Protein AF-A0A8H3E9K3-F1 (afdb_monomer)

Solvent-accessible surface area (backbone atoms only — not comparable to full-atom values): 23156 Å² total; per-residue (Å²): 143,79,87,84,79,84,90,82,87,82,82,81,80,82,81,80,82,82,78,80,82,85,85,77,89,79,92,81,81,88,82,94,72,92,60,76,72,63,54,53,51,52,51,51,51,50,54,51,51,50,51,50,52,52,51,47,53,53,26,61,74,66,69,37,67,68,54,42,51,52,49,48,53,52,49,51,50,51,49,54,58,47,60,75,74,55,88,85,77,60,66,64,59,58,50,52,50,50,52,47,51,52,50,50,52,51,51,50,53,52,48,54,53,50,51,51,52,49,53,52,50,51,52,52,51,52,54,49,52,51,53,52,50,55,50,51,54,47,54,54,50,49,54,54,48,52,52,52,49,53,52,51,53,49,52,52,50,53,50,51,54,50,49,57,49,50,51,52,51,48,53,51,53,53,51,53,50,52,53,51,52,52,52,49,53,52,49,51,52,52,50,53,50,52,51,53,51,50,53,51,50,51,53,49,48,55,51,52,54,50,52,51,52,53,50,54,50,51,51,52,52,50,51,54,53,49,51,52,50,52,50,51,51,51,51,50,54,48,52,51,49,50,52,53,47,52,54,47,51,52,51,48,53,49,52,50,52,73,72,64,73,88,82,90,87,82,83,85,86,89,79,89,79,87,81,84,84,86,79,87,78,91,83,85,87,88,74,89,79,77,91,75,86,82,77,83,88,83,74,83,82,82,83,88,82,86,87,81,93,76,87,89,81,82,88,82,90,80,83,91,83,91,80,86,87,90,82,89,81,86,83,86,79,89,83,81,84,85,89,88,86,85,89,83,88,90,80,88,81,88,81,88,82,84,84,85,80,134

Secondary structure (DSSP, 8-state):
------------------PPP------------S-HHHHHHHHHHHHHHHHHHHHHHHHHHTT-HHHHHHHHHHHHHHHHHHHHH--SSSHHHHHHHHHHHHHHHHHHHHHHHHHHHHHHHHHHHHHHHHHHHHHHHHHHHHHHHHHHHHHHHHHHHHHHHHHHHHHHHHHHHHHHHHHHHHHHHHHHHHHHHHHHHHHHHHHHHHHHHHHHHHHHHHHHHHHHHHHHHHHHHHHHHHHHHHHHHHHHHHHHHHHHHHHS--------------------------------------------------------------------------------------------------

Radius of gyration: 83.15 Å; Cα contacts (8 Å, |Δi|>4): 11; chains: 1; bounding box: 156×66×237 Å

Organism: NCBI:txid456999

Structure (mmCIF, N/CA/C/O backbone):
data_AF-A0A8H3E9K3-F1
#
_entry.id   AF-A0A8H3E9K3-F1
#
loop_
_atom_site.group_PDB
_atom_site.id
_atom_site.type_symbol
_atom_site.label_atom_id
_atom_site.label_alt_id
_atom_site.label_comp_id
_atom_site.label_asym_id
_atom_site.label_entity_id
_atom_site.label_seq_id
_atom_site.pdbx_PDB_ins_code
_atom_site.Cartn_x
_atom_site.Cartn_y
_atom_site.Cartn_z
_atom_site.occupancy
_atom_site.B_iso_or_equiv
_atom_site.auth_seq_id
_atom_site.auth_comp_id
_atom_site.auth_asym_id
_atom_site.auth_atom_id
_atom_site.pdbx_PDB_model_num
ATOM 1 N N . MET A 1 1 ? 1.599 17.028 -36.641 1.00 41.62 1 MET A N 1
ATOM 2 C CA . MET A 1 1 ? 1.977 18.054 -37.635 1.00 41.62 1 MET A CA 1
ATOM 3 C C . MET A 1 1 ? 3.476 17.966 -37.877 1.00 41.62 1 MET A C 1
ATOM 5 O O . MET A 1 1 ? 4.238 18.626 -37.191 1.00 41.62 1 MET A O 1
ATOM 9 N N . ILE A 1 2 ? 3.900 17.103 -38.799 1.00 37.47 2 ILE A N 1
ATOM 10 C CA . ILE A 1 2 ? 5.244 17.135 -39.385 1.00 37.47 2 ILE A CA 1
ATOM 11 C C . ILE A 1 2 ? 4.997 17.013 -40.883 1.00 37.47 2 ILE A C 1
ATOM 13 O O . ILE A 1 2 ? 4.408 16.033 -41.334 1.00 37.47 2 ILE A O 1
ATOM 17 N N . ALA A 1 3 ? 5.327 18.074 -41.612 1.00 44.84 3 ALA A N 1
ATOM 18 C CA . ALA A 1 3 ? 5.180 18.141 -43.052 1.00 44.84 3 ALA A CA 1
ATOM 19 C C . ALA A 1 3 ? 6.342 17.385 -43.702 1.00 44.84 3 ALA A C 1
ATOM 21 O O . ALA A 1 3 ? 7.506 17.732 -43.514 1.00 44.84 3 ALA A O 1
ATOM 22 N N . SER A 1 4 ? 6.004 16.342 -44.451 1.00 46.22 4 SER A N 1
ATOM 23 C CA . SER A 1 4 ? 6.852 15.778 -45.492 1.00 46.22 4 SER A CA 1
ATOM 24 C C . SER A 1 4 ? 6.685 16.631 -46.743 1.00 46.22 4 SER A C 1
ATOM 26 O O . SER A 1 4 ? 5.547 16.846 -47.157 1.00 46.22 4 SER A O 1
ATOM 28 N N . ASP A 1 5 ? 7.775 17.059 -47.382 1.00 43.53 5 ASP A N 1
ATOM 29 C CA . ASP A 1 5 ? 7.693 17.375 -48.805 1.00 43.53 5 ASP A CA 1
ATOM 30 C C . ASP A 1 5 ? 9.001 17.109 -49.567 1.00 43.53 5 ASP A C 1
ATOM 32 O O . ASP A 1 5 ? 10.084 17.519 -49.158 1.00 43.53 5 ASP A O 1
ATOM 36 N N . ARG A 1 6 ? 8.802 16.338 -50.645 1.00 41.56 6 ARG A N 1
ATOM 37 C CA . ARG A 1 6 ? 9.479 16.192 -51.952 1.00 41.56 6 ARG A CA 1
ATOM 38 C C . ARG A 1 6 ? 10.958 16.600 -52.060 1.00 41.56 6 ARG A C 1
ATOM 40 O O . ARG A 1 6 ? 11.347 17.715 -51.766 1.00 41.56 6 ARG A O 1
ATOM 47 N N . GLY A 1 7 ? 11.852 15.763 -52.589 1.00 43.06 7 GLY A N 1
ATOM 48 C CA . GLY A 1 7 ? 11.684 14.953 -53.800 1.00 43.06 7 GLY A CA 1
ATOM 49 C C . GLY A 1 7 ? 12.174 15.744 -55.018 1.00 43.06 7 GLY A C 1
ATOM 50 O O . GLY A 1 7 ? 11.381 16.404 -55.679 1.00 43.06 7 GLY A O 1
ATOM 51 N N . GLY A 1 8 ? 13.479 15.684 -55.303 1.00 39.03 8 GLY A N 1
ATOM 52 C CA . GLY A 1 8 ? 14.111 16.375 -56.431 1.00 39.03 8 GLY A CA 1
ATOM 53 C C . GLY A 1 8 ? 15.305 15.590 -56.971 1.00 39.03 8 GLY A C 1
ATOM 54 O O . GLY A 1 8 ? 16.448 15.874 -56.631 1.00 39.03 8 GLY A O 1
ATOM 55 N N . SER A 1 9 ? 15.030 14.573 -57.791 1.00 43.41 9 SER A N 1
ATOM 56 C CA . SER A 1 9 ? 16.030 13.833 -58.567 1.00 43.41 9 SER A CA 1
ATOM 57 C C . SER A 1 9 ? 16.252 14.555 -59.900 1.00 43.41 9 SER A C 1
ATOM 59 O O . SER A 1 9 ? 15.445 14.445 -60.821 1.00 43.41 9 SER A O 1
ATOM 61 N N . GLY A 1 10 ? 17.322 15.345 -59.985 1.00 42.25 10 GLY A N 1
ATOM 62 C CA . GLY A 1 10 ? 17.787 15.957 -61.228 1.00 42.25 10 GLY A CA 1
ATOM 63 C C . GLY A 1 10 ? 18.757 15.024 -61.945 1.00 42.25 10 GLY A C 1
ATOM 64 O O . GLY A 1 10 ? 19.957 15.062 -61.691 1.00 42.25 10 GLY A O 1
ATOM 65 N N . SER A 1 11 ? 18.244 14.170 -62.830 1.00 42.94 11 SER A N 1
ATOM 66 C CA . SER A 1 11 ? 19.063 13.346 -63.724 1.00 42.94 11 SER A CA 1
ATOM 67 C C . SER A 1 11 ? 19.523 14.196 -64.915 1.00 42.94 11 SER A C 1
ATOM 69 O O . SER A 1 11 ? 18.794 14.376 -65.890 1.00 42.94 11 SER A O 1
ATOM 71 N N . ALA A 1 12 ? 20.723 14.770 -64.823 1.00 45.97 12 ALA A N 1
ATOM 72 C CA . ALA A 1 12 ? 21.370 15.451 -65.939 1.00 45.97 12 ALA A CA 1
ATOM 73 C C . ALA A 1 12 ? 21.986 14.407 -66.888 1.00 45.97 12 ALA A C 1
ATOM 75 O O . ALA A 1 12 ? 23.087 13.907 -66.666 1.00 45.97 12 ALA A O 1
ATOM 76 N N . ARG A 1 13 ? 21.252 14.059 -67.951 1.00 42.62 13 ARG A N 1
ATOM 77 C CA . ARG A 1 13 ? 21.779 13.331 -69.114 1.00 42.62 13 ARG A CA 1
ATOM 78 C C . ARG A 1 13 ? 22.718 14.258 -69.892 1.00 42.62 13 ARG A C 1
ATOM 80 O O . ARG A 1 13 ? 22.255 15.139 -70.609 1.00 42.62 13 ARG A O 1
ATOM 87 N N . LEU A 1 14 ? 24.026 14.046 -69.765 1.00 43.66 14 LEU A N 1
ATOM 88 C CA . LEU A 1 14 ? 25.019 14.622 -70.671 1.00 43.66 14 LEU A CA 1
ATOM 89 C C . LEU A 1 14 ? 24.959 13.867 -72.004 1.00 43.66 14 LEU A C 1
ATOM 91 O O . LEU A 1 14 ? 25.312 12.693 -72.095 1.00 43.66 14 LEU A O 1
ATOM 95 N N . HIS A 1 15 ? 24.442 14.550 -73.020 1.00 40.56 15 HIS A N 1
ATOM 96 C CA . HIS A 1 15 ? 24.449 14.129 -74.414 1.00 40.56 15 HIS A CA 1
ATOM 97 C C . HIS A 1 15 ? 25.865 14.374 -74.959 1.00 40.56 15 HIS A C 1
ATOM 99 O O . HIS A 1 15 ? 26.294 15.521 -75.065 1.00 40.56 15 HIS A O 1
ATOM 105 N N . VAL A 1 16 ? 26.622 13.303 -75.207 1.00 47.25 16 VAL A N 1
ATOM 106 C CA . VAL A 1 16 ? 27.940 13.371 -75.851 1.00 47.25 16 VAL A CA 1
ATOM 107 C C . VAL A 1 16 ? 27.709 13.352 -77.356 1.00 47.25 16 VAL A C 1
ATOM 109 O O . VAL A 1 16 ? 27.304 12.334 -77.914 1.00 47.25 16 VAL A O 1
ATOM 112 N N . ASP A 1 17 ? 27.928 14.504 -77.977 1.00 42.59 17 ASP A N 1
ATOM 113 C CA . ASP A 1 17 ? 27.862 14.715 -79.418 1.00 42.59 17 ASP A CA 1
ATOM 114 C C . ASP A 1 17 ? 29.122 14.100 -80.059 1.00 42.59 17 ASP A C 1
ATOM 116 O O . ASP A 1 17 ? 30.239 14.598 -79.891 1.00 42.59 17 ASP A O 1
ATOM 120 N N . LEU A 1 18 ? 28.966 12.950 -80.721 1.00 41.94 18 LEU A N 1
ATOM 121 C CA . LEU A 1 18 ? 30.029 12.286 -81.480 1.00 41.94 18 LEU A CA 1
ATOM 122 C C . LEU A 1 18 ? 30.156 12.980 -82.839 1.00 41.94 18 LEU A C 1
ATOM 124 O O . LEU A 1 18 ? 29.518 12.598 -83.820 1.00 41.94 18 LEU A O 1
ATOM 128 N N . GLY A 1 19 ? 30.982 14.025 -82.859 1.00 39.47 19 GLY A N 1
ATOM 129 C CA . GLY A 1 19 ? 31.359 14.764 -84.057 1.00 39.47 19 GLY A CA 1
ATOM 130 C C . GLY A 1 19 ? 31.933 13.855 -85.145 1.00 39.47 19 GLY A C 1
ATOM 131 O O . GLY A 1 19 ? 32.827 13.043 -84.910 1.00 39.47 19 GLY A O 1
ATOM 132 N N . ALA A 1 20 ? 31.367 14.025 -86.334 1.00 42.12 20 ALA A N 1
ATOM 133 C CA . ALA A 1 20 ? 31.583 13.264 -87.547 1.00 42.12 20 ALA A CA 1
ATOM 134 C C . ALA A 1 20 ? 33.044 13.223 -88.027 1.00 42.12 20 ALA A C 1
ATOM 136 O O . ALA A 1 20 ? 33.757 14.225 -88.057 1.00 42.12 20 ALA A O 1
ATOM 137 N N . VAL A 1 21 ? 33.432 12.036 -88.490 1.00 50.31 21 VAL A N 1
ATOM 138 C CA . VAL A 1 21 ? 34.611 11.765 -89.315 1.00 50.31 21 VAL A CA 1
ATOM 139 C C . VAL A 1 21 ? 34.326 12.251 -90.742 1.00 50.31 21 VAL A C 1
ATOM 141 O O . VAL A 1 21 ? 33.335 11.804 -91.321 1.00 50.31 21 VAL A O 1
ATOM 144 N N . PRO A 1 22 ? 35.172 13.089 -91.364 1.00 48.12 22 PRO A N 1
ATOM 145 C CA . PRO A 1 22 ? 35.153 13.251 -92.806 1.00 48.12 22 PRO A CA 1
ATOM 146 C C . PRO A 1 22 ? 36.012 12.153 -93.440 1.00 48.12 22 PRO A C 1
ATOM 148 O O . PRO A 1 22 ? 37.241 12.206 -93.432 1.00 48.12 22 PRO A O 1
ATOM 151 N N . SER A 1 23 ? 35.343 11.138 -93.985 1.00 45.22 23 SER A N 1
ATOM 152 C CA . SER A 1 23 ? 35.867 10.386 -95.120 1.00 45.22 23 SER A CA 1
ATOM 153 C C . SER A 1 23 ? 35.746 11.273 -96.349 1.00 45.22 23 SER A C 1
ATOM 155 O O . SER A 1 23 ? 34.639 11.729 -96.606 1.00 45.22 23 SER A O 1
ATOM 157 N N . GLU A 1 24 ? 36.827 11.489 -97.093 1.00 39.47 24 GLU A N 1
ATOM 158 C CA . GLU A 1 24 ? 36.812 11.585 -98.557 1.00 39.47 24 GLU A CA 1
ATOM 159 C C . GLU A 1 24 ? 38.236 11.801 -99.105 1.00 39.47 24 GLU A C 1
ATOM 161 O O . GLU A 1 24 ? 38.930 12.716 -98.678 1.00 39.47 24 GLU A O 1
ATOM 166 N N . VAL A 1 25 ? 38.588 10.957 -100.093 1.00 39.78 25 VAL A N 1
ATOM 167 C CA . VAL A 1 25 ? 39.305 11.306 -101.343 1.00 39.78 25 VAL A CA 1
ATOM 168 C C . VAL A 1 25 ? 40.805 11.659 -101.167 1.00 39.78 25 VAL A C 1
ATOM 170 O O . VAL A 1 25 ? 41.185 12.482 -100.357 1.00 39.78 25 VAL A O 1
ATOM 173 N N . ALA A 1 26 ? 41.777 11.076 -101.869 1.00 40.44 26 ALA A N 1
ATOM 174 C CA . ALA A 1 26 ? 41.799 10.628 -103.249 1.00 40.44 26 ALA A CA 1
ATOM 175 C C . ALA A 1 26 ? 42.858 9.538 -103.460 1.00 40.44 26 ALA A C 1
ATOM 177 O O . ALA A 1 26 ? 43.950 9.572 -102.895 1.00 40.44 26 ALA A O 1
ATOM 178 N N . SER A 1 27 ? 42.530 8.630 -104.370 1.00 44.44 27 SER A N 1
ATOM 179 C CA . SER A 1 27 ? 43.483 7.849 -105.144 1.00 44.44 27 SER A CA 1
ATOM 180 C C . SER A 1 27 ? 44.314 8.804 -106.016 1.00 44.44 27 SER A C 1
ATOM 182 O O . SER A 1 27 ? 43.739 9.599 -106.758 1.00 44.44 27 SER A O 1
ATOM 184 N N . SER A 1 28 ? 45.643 8.744 -105.917 1.00 40.91 28 SER A N 1
ATOM 185 C CA . SER A 1 28 ? 46.549 9.291 -106.931 1.00 40.91 28 SER A CA 1
ATOM 186 C C . SER A 1 28 ? 47.605 8.247 -107.245 1.00 40.91 28 SER A C 1
ATOM 188 O O . SER A 1 28 ? 48.484 7.942 -106.442 1.00 40.91 28 SER A O 1
ATOM 190 N N . ASP A 1 29 ? 47.422 7.702 -108.432 1.00 38.91 29 ASP A N 1
ATOM 191 C CA . ASP A 1 29 ? 48.299 6.844 -109.200 1.00 38.91 29 ASP A CA 1
ATOM 192 C C . ASP A 1 29 ? 49.590 7.581 -109.617 1.00 38.91 29 ASP A C 1
ATOM 194 O O . ASP A 1 29 ? 49.601 8.808 -109.744 1.00 38.91 29 ASP A O 1
ATOM 198 N N . GLY A 1 30 ? 50.647 6.806 -109.870 1.00 44.28 30 GLY A N 1
ATOM 199 C CA . GLY A 1 30 ? 51.781 7.190 -110.713 1.00 44.28 30 GLY A CA 1
ATOM 200 C C . GLY A 1 30 ? 52.910 8.020 -110.089 1.00 44.28 30 GLY A C 1
ATOM 201 O O . GLY A 1 30 ? 52.896 9.246 -110.124 1.00 44.28 30 GLY A O 1
ATOM 202 N N . SER A 1 31 ? 53.989 7.359 -109.662 1.00 48.19 31 SER A N 1
ATOM 203 C CA . SER A 1 31 ? 55.359 7.782 -110.021 1.00 48.19 31 SER A CA 1
ATOM 204 C C . SER A 1 31 ? 56.372 6.697 -109.662 1.00 48.19 31 SER A C 1
ATOM 206 O O . SER A 1 31 ? 56.932 6.624 -108.574 1.00 48.19 31 SER A O 1
ATOM 208 N N . GLU A 1 32 ? 56.594 5.826 -110.636 1.00 48.78 32 GLU A N 1
ATOM 209 C CA . GLU A 1 32 ? 57.689 4.874 -110.678 1.00 48.78 32 GLU A CA 1
ATOM 210 C C . GLU A 1 32 ? 58.948 5.624 -111.144 1.00 48.78 32 GLU A C 1
ATOM 212 O O . GLU A 1 32 ? 59.132 5.850 -112.336 1.00 48.78 32 GLU A O 1
ATOM 217 N N . THR A 1 33 ? 59.808 6.054 -110.215 1.00 48.16 33 THR A N 1
ATOM 218 C CA . THR A 1 33 ? 61.182 6.469 -110.543 1.00 48.16 33 THR A CA 1
ATOM 219 C C . THR A 1 33 ? 62.153 6.144 -109.403 1.00 48.16 33 THR A C 1
ATOM 221 O O . THR A 1 33 ? 62.177 6.827 -108.385 1.00 48.16 33 THR A O 1
ATOM 224 N N . VAL A 1 34 ? 62.981 5.116 -109.627 1.00 52.81 34 VAL A N 1
ATOM 225 C CA . VAL A 1 34 ? 64.412 5.045 -109.263 1.00 52.81 34 VAL A CA 1
ATOM 226 C C . VAL A 1 34 ? 64.766 5.462 -107.822 1.00 52.81 34 VAL A C 1
ATOM 228 O O . VAL A 1 34 ? 65.238 6.572 -107.633 1.00 52.81 34 VAL A O 1
ATOM 231 N N . ASN A 1 35 ? 64.590 4.575 -106.826 1.00 48.97 35 ASN A N 1
ATOM 232 C CA . ASN A 1 35 ? 65.259 4.626 -105.499 1.00 48.97 35 ASN A CA 1
ATOM 233 C C . ASN A 1 35 ? 65.149 3.281 -104.725 1.00 48.97 35 ASN A C 1
ATOM 235 O O . ASN A 1 35 ? 64.821 3.255 -103.540 1.00 48.97 35 ASN A O 1
ATOM 239 N N . GLY A 1 36 ? 65.399 2.142 -105.384 1.00 51.16 36 GLY A N 1
ATOM 240 C CA . GLY A 1 36 ? 65.229 0.804 -104.783 1.00 51.16 36 GLY A CA 1
ATOM 241 C C . GLY A 1 36 ? 66.067 0.538 -103.522 1.00 51.16 36 GLY A C 1
ATOM 242 O O . GLY A 1 36 ? 65.597 -0.143 -102.618 1.00 51.16 36 GLY A O 1
ATOM 243 N N . ASP A 1 37 ? 67.251 1.140 -103.398 1.00 53.81 37 ASP A N 1
ATOM 244 C CA . ASP A 1 37 ? 68.157 0.835 -102.280 1.00 53.81 37 ASP A CA 1
ATOM 245 C C . ASP A 1 37 ? 67.857 1.638 -100.995 1.00 53.81 37 ASP A C 1
ATOM 247 O O . ASP A 1 37 ? 68.092 1.155 -99.890 1.00 53.81 37 ASP A O 1
ATOM 251 N N . ALA A 1 38 ? 67.280 2.842 -101.097 1.00 55.16 38 ALA A N 1
ATOM 252 C CA . ALA A 1 38 ? 67.013 3.692 -99.926 1.00 55.16 38 ALA A CA 1
ATOM 253 C C . ALA A 1 38 ? 65.719 3.309 -99.181 1.00 55.16 38 ALA A C 1
ATOM 255 O O . ALA A 1 38 ? 65.619 3.463 -97.960 1.00 55.16 38 ALA A O 1
ATOM 256 N N . GLU A 1 39 ? 64.716 2.797 -99.899 1.00 56.22 39 GLU A N 1
ATOM 257 C CA . GLU A 1 39 ? 63.463 2.349 -99.286 1.00 56.22 39 GLU A CA 1
ATOM 258 C C . GLU A 1 39 ? 63.614 1.018 -98.547 1.00 56.22 39 GLU A C 1
ATOM 260 O O . GLU A 1 39 ? 62.992 0.824 -97.498 1.00 56.22 39 GLU A O 1
ATOM 265 N N . ASP A 1 40 ? 64.460 0.117 -99.043 1.00 61.06 40 ASP A N 1
ATOM 266 C CA . ASP A 1 40 ? 64.699 -1.166 -98.386 1.00 61.06 40 ASP A CA 1
ATOM 267 C C . ASP A 1 40 ? 65.510 -1.008 -97.090 1.00 61.06 40 ASP A C 1
ATOM 269 O O . ASP A 1 40 ? 65.202 -1.676 -96.094 1.00 61.06 40 ASP A O 1
ATOM 273 N N . GLU A 1 41 ? 66.432 -0.040 -97.018 1.00 61.75 41 GLU A N 1
ATOM 274 C CA . GLU A 1 41 ? 67.065 0.358 -95.752 1.00 61.75 41 GLU A CA 1
ATOM 275 C C . GLU A 1 41 ? 66.055 0.962 -94.763 1.00 61.75 41 GLU A C 1
ATOM 277 O O . GLU A 1 41 ? 66.043 0.599 -93.582 1.00 61.75 41 GLU A O 1
ATOM 282 N N . ALA A 1 42 ? 65.154 1.836 -95.225 1.00 62.00 42 ALA A N 1
ATOM 283 C CA . ALA A 1 42 ? 64.129 2.438 -94.370 1.00 62.00 42 ALA A CA 1
ATOM 284 C C . ALA A 1 42 ? 63.155 1.388 -93.805 1.00 62.00 42 ALA A C 1
ATOM 286 O O . ALA A 1 42 ? 62.824 1.423 -92.614 1.00 62.00 42 ALA A O 1
ATOM 287 N N . ARG A 1 43 ? 62.743 0.412 -94.624 1.00 71.31 43 ARG A N 1
ATOM 288 C CA . ARG A 1 43 ? 61.897 -0.713 -94.193 1.00 71.31 43 ARG A CA 1
ATOM 289 C C . ARG A 1 43 ? 62.639 -1.655 -93.245 1.00 71.31 43 ARG A C 1
ATOM 291 O O . ARG A 1 43 ? 62.033 -2.155 -92.299 1.00 71.31 43 ARG A O 1
ATOM 298 N N . SER A 1 44 ? 63.933 -1.892 -93.460 1.00 72.44 44 SER A N 1
ATOM 299 C CA . SER A 1 44 ? 64.756 -2.710 -92.558 1.00 72.44 44 SER A CA 1
ATOM 300 C C . SER A 1 44 ? 64.873 -2.070 -91.169 1.00 72.44 44 SER A C 1
ATOM 302 O O . SER A 1 44 ? 64.616 -2.724 -90.156 1.00 72.44 44 SER A O 1
ATOM 304 N N . LEU A 1 45 ? 65.124 -0.759 -91.119 1.00 70.00 45 LEU A N 1
ATOM 305 C CA . LEU A 1 45 ? 65.204 0.002 -89.869 1.00 70.00 45 LEU A CA 1
ATOM 306 C C . LEU A 1 45 ? 63.859 0.096 -89.142 1.00 70.00 45 LEU A C 1
ATOM 308 O O . LEU A 1 45 ? 63.830 0.045 -87.914 1.00 70.00 45 LEU A O 1
ATOM 312 N N . ALA A 1 46 ? 62.745 0.189 -89.874 1.00 71.94 46 ALA A N 1
ATOM 313 C CA . ALA A 1 46 ? 61.410 0.151 -89.281 1.00 71.94 46 ALA A CA 1
ATOM 314 C C . ALA A 1 46 ? 61.129 -1.197 -88.596 1.00 71.94 46 ALA A C 1
ATOM 316 O O . ALA A 1 46 ? 60.666 -1.216 -87.457 1.00 71.94 46 ALA A O 1
ATOM 317 N N . ARG A 1 47 ? 61.488 -2.321 -89.233 1.00 77.94 47 ARG A N 1
ATOM 318 C CA . ARG A 1 47 ? 61.334 -3.661 -88.636 1.00 77.94 47 ARG A CA 1
ATOM 319 C C . ARG A 1 47 ? 62.228 -3.861 -87.414 1.00 77.94 47 ARG A C 1
ATOM 321 O O . ARG A 1 47 ? 61.836 -4.544 -86.471 1.00 77.94 47 ARG A O 1
ATOM 328 N N . GLU A 1 48 ? 63.429 -3.290 -87.414 1.00 74.06 48 GLU A N 1
ATOM 329 C CA . GLU A 1 48 ? 64.339 -3.376 -86.269 1.00 74.06 48 GLU A CA 1
ATOM 330 C C . GLU A 1 48 ? 63.853 -2.521 -85.087 1.00 74.06 48 GLU A C 1
ATOM 332 O O . GLU A 1 48 ? 63.855 -2.988 -83.947 1.00 74.06 48 GLU A O 1
ATOM 337 N N . ALA A 1 49 ? 63.333 -1.320 -85.361 1.00 71.88 49 ALA A N 1
ATOM 338 C CA . ALA A 1 49 ? 62.679 -0.480 -84.360 1.00 71.88 49 ALA A CA 1
ATOM 339 C C . ALA A 1 49 ? 61.433 -1.160 -83.766 1.00 71.88 49 ALA A C 1
ATOM 341 O O . ALA A 1 49 ? 61.234 -1.129 -82.553 1.00 71.88 49 ALA A O 1
ATOM 342 N N . GLU A 1 50 ? 60.624 -1.819 -84.597 1.00 75.75 50 GLU A N 1
ATOM 343 C CA . GLU A 1 50 ? 59.440 -2.563 -84.162 1.00 75.75 50 GLU A CA 1
ATOM 344 C C . GLU A 1 50 ? 59.811 -3.785 -83.306 1.00 75.75 50 GLU A C 1
ATOM 346 O O . GLU A 1 50 ? 59.199 -4.025 -82.261 1.00 75.75 50 GLU A O 1
ATOM 351 N N . ARG A 1 51 ? 60.878 -4.513 -83.663 1.00 78.75 51 ARG A N 1
ATOM 352 C CA . ARG A 1 51 ? 61.416 -5.603 -82.829 1.00 78.75 51 ARG A CA 1
ATOM 353 C C . ARG A 1 51 ? 61.917 -5.105 -81.478 1.00 78.75 51 ARG A C 1
ATOM 355 O O . ARG A 1 51 ? 61.613 -5.733 -80.466 1.00 78.75 51 ARG A O 1
ATOM 362 N N . LEU A 1 52 ? 62.646 -3.988 -81.442 1.00 75.62 52 LEU A N 1
ATOM 363 C CA . LEU A 1 52 ? 63.119 -3.392 -80.189 1.00 75.62 52 LEU A CA 1
ATOM 364 C C . LEU A 1 52 ? 61.953 -2.895 -79.327 1.00 75.62 52 LEU A C 1
ATOM 366 O O . LEU A 1 52 ? 61.929 -3.167 -78.130 1.00 75.62 52 LEU A O 1
ATOM 370 N N . ALA A 1 53 ? 60.954 -2.242 -79.925 1.00 71.88 53 ALA A N 1
ATOM 371 C CA . ALA A 1 53 ? 59.753 -1.801 -79.216 1.00 71.88 53 ALA A CA 1
ATOM 372 C C . ALA A 1 53 ? 58.978 -2.985 -78.614 1.00 71.88 53 ALA A C 1
ATOM 374 O O . ALA A 1 53 ? 58.574 -2.934 -77.453 1.00 71.88 53 ALA A O 1
ATOM 375 N N . THR A 1 54 ? 58.846 -4.081 -79.366 1.00 76.00 54 THR A N 1
ATOM 376 C CA . THR A 1 54 ? 58.190 -5.311 -78.897 1.00 76.00 54 THR A CA 1
ATOM 377 C C . THR A 1 54 ? 58.991 -5.984 -77.778 1.00 76.00 54 THR A C 1
ATOM 379 O O . THR A 1 54 ? 58.420 -6.431 -76.785 1.00 76.00 54 THR A O 1
ATOM 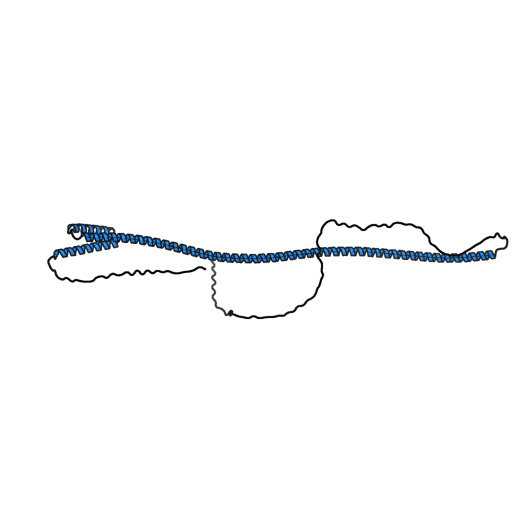382 N N . ALA A 1 55 ? 60.323 -6.015 -77.884 1.00 70.69 55 ALA A N 1
ATOM 383 C CA . ALA A 1 55 ? 61.194 -6.569 -76.850 1.00 70.69 55 ALA A CA 1
ATOM 384 C C . ALA A 1 55 ? 61.131 -5.765 -75.540 1.00 70.69 55 ALA A C 1
ATOM 386 O O . ALA A 1 55 ? 61.073 -6.357 -74.463 1.00 70.69 55 ALA A O 1
ATOM 387 N N . VAL A 1 56 ? 61.082 -4.431 -75.625 1.00 68.25 56 VAL A N 1
ATOM 388 C CA . VAL A 1 56 ? 60.910 -3.554 -74.457 1.00 68.25 56 VAL A CA 1
ATOM 389 C C . VAL A 1 56 ? 59.521 -3.729 -73.842 1.00 68.25 56 VAL A C 1
ATOM 391 O O . VAL A 1 56 ? 59.416 -3.859 -72.625 1.00 68.25 56 VAL A O 1
ATOM 394 N N . ALA A 1 57 ? 58.461 -3.805 -74.654 1.00 66.75 57 ALA A N 1
ATOM 395 C CA . ALA A 1 57 ? 57.103 -4.044 -74.163 1.00 66.75 57 ALA A CA 1
ATOM 396 C C . ALA A 1 57 ? 56.991 -5.381 -73.410 1.00 66.75 57 ALA A C 1
ATOM 398 O O . ALA A 1 57 ? 56.445 -5.422 -72.307 1.00 66.75 57 ALA A O 1
ATOM 399 N N . ASN A 1 58 ? 57.585 -6.449 -73.951 1.00 68.50 58 ASN A N 1
ATOM 400 C CA . ASN A 1 58 ? 57.617 -7.757 -73.296 1.00 68.50 58 ASN A CA 1
ATOM 401 C C . ASN A 1 58 ? 58.445 -7.735 -71.999 1.00 68.50 58 ASN A C 1
ATOM 403 O O . ASN A 1 58 ? 58.011 -8.282 -70.989 1.00 68.50 58 ASN A O 1
ATOM 407 N N . ALA A 1 59 ? 59.601 -7.062 -71.982 1.00 63.03 59 ALA A N 1
ATOM 408 C CA . ALA A 1 59 ? 60.437 -6.957 -70.782 1.00 63.03 59 ALA A CA 1
ATOM 409 C C . ALA A 1 59 ? 59.764 -6.156 -69.650 1.00 63.03 59 ALA A C 1
ATOM 411 O O . ALA A 1 59 ? 59.900 -6.514 -68.480 1.00 63.03 59 ALA A O 1
ATOM 412 N N . VAL A 1 60 ? 59.013 -5.102 -69.992 1.00 62.34 60 VAL A N 1
ATOM 413 C CA . VAL A 1 60 ? 58.222 -4.307 -69.036 1.00 62.34 60 VAL A CA 1
ATOM 414 C C . VAL A 1 60 ? 57.054 -5.119 -68.477 1.00 62.34 60 VAL A C 1
ATOM 416 O O . VAL A 1 60 ? 56.784 -5.050 -67.279 1.00 62.34 60 VAL A O 1
ATOM 419 N N . PHE A 1 61 ? 56.397 -5.929 -69.311 1.00 63.41 61 PHE A N 1
ATOM 420 C CA . PHE A 1 61 ? 55.307 -6.801 -68.870 1.00 63.41 61 PHE A CA 1
ATOM 421 C C . PHE A 1 61 ? 55.794 -7.915 -67.925 1.00 63.41 61 PHE A C 1
ATOM 423 O O . PHE A 1 61 ? 55.101 -8.265 -66.974 1.00 63.41 61 PHE A O 1
ATOM 430 N N . GLU A 1 62 ? 57.009 -8.431 -68.137 1.00 71.38 62 GLU A N 1
ATOM 431 C CA . GLU A 1 62 ? 57.639 -9.453 -67.285 1.00 71.38 62 GLU A CA 1
ATOM 432 C C . GLU A 1 62 ? 58.250 -8.905 -65.974 1.00 71.38 62 GLU A C 1
ATOM 434 O O . GLU A 1 62 ? 58.742 -9.696 -65.172 1.00 71.38 62 GLU A O 1
ATOM 439 N N . GLN A 1 63 ? 58.261 -7.580 -65.747 1.00 64.75 63 GLN A N 1
ATOM 440 C CA . GLN A 1 63 ? 58.913 -6.915 -64.597 1.00 64.75 63 GLN A CA 1
ATOM 441 C C . GLN A 1 63 ? 60.374 -7.356 -64.341 1.00 64.75 63 GLN A C 1
ATOM 443 O O . GLN A 1 63 ? 60.867 -7.316 -63.214 1.00 64.75 63 GLN A O 1
ATOM 448 N N . ASN A 1 64 ? 61.101 -7.776 -65.380 1.00 69.44 64 ASN A N 1
ATOM 449 C CA . ASN A 1 64 ? 62.471 -8.265 -65.236 1.00 69.44 64 ASN A CA 1
ATOM 450 C C . ASN A 1 64 ? 63.477 -7.113 -65.400 1.00 69.44 64 ASN A C 1
ATOM 452 O O . ASN A 1 64 ? 63.813 -6.722 -66.521 1.00 69.44 64 ASN A O 1
ATOM 456 N N . GLU A 1 65 ? 63.967 -6.573 -64.280 1.00 66.81 65 GLU A N 1
ATOM 457 C CA . GLU A 1 65 ? 64.856 -5.401 -64.262 1.00 66.81 65 GLU A CA 1
ATOM 458 C C . GLU A 1 65 ? 66.137 -5.571 -65.092 1.00 66.81 65 GLU A C 1
ATOM 460 O O . GLU A 1 65 ? 66.591 -4.612 -65.720 1.00 66.81 65 GLU A O 1
ATOM 465 N N . GLU A 1 66 ? 66.726 -6.768 -65.130 1.00 71.06 66 GLU A N 1
ATOM 466 C CA . GLU A 1 66 ? 67.961 -7.020 -65.884 1.00 71.06 66 GLU A CA 1
ATOM 467 C C . GLU A 1 66 ? 67.705 -7.022 -67.395 1.00 71.06 66 GLU A C 1
ATOM 469 O O . GLU A 1 66 ? 68.465 -6.418 -68.159 1.00 71.06 66 GLU A O 1
ATOM 474 N N . LYS A 1 67 ? 66.583 -7.610 -67.836 1.00 68.69 67 LYS A N 1
ATOM 475 C CA . LYS A 1 67 ? 66.162 -7.560 -69.246 1.00 68.69 67 LYS A CA 1
ATOM 476 C C . LYS A 1 67 ? 65.797 -6.142 -69.679 1.00 68.69 67 LYS A C 1
ATOM 478 O O . LYS A 1 67 ? 66.123 -5.752 -70.799 1.00 68.69 67 LYS A O 1
ATOM 483 N N . ILE A 1 68 ? 65.163 -5.359 -68.805 1.00 65.94 68 ILE A N 1
ATOM 484 C CA . ILE A 1 68 ? 64.837 -3.951 -69.074 1.00 65.94 68 ILE A CA 1
ATOM 485 C C . ILE A 1 68 ? 66.123 -3.125 -69.228 1.00 65.94 68 ILE A C 1
ATOM 487 O O . ILE A 1 68 ? 66.240 -2.350 -70.176 1.00 65.94 68 ILE A O 1
ATOM 491 N N . LYS A 1 69 ? 67.127 -3.325 -68.360 1.00 72.50 69 LYS A N 1
ATOM 492 C CA . LYS A 1 69 ? 68.430 -2.643 -68.472 1.00 72.50 69 LYS A CA 1
ATOM 493 C C . LYS A 1 69 ? 69.165 -3.026 -69.759 1.00 72.50 69 LYS A C 1
ATOM 495 O O . LYS A 1 69 ? 69.571 -2.139 -70.503 1.00 72.50 69 LYS A O 1
ATOM 500 N N . SER A 1 70 ? 69.247 -4.318 -70.078 1.00 76.00 70 SER A N 1
ATOM 501 C CA . SER A 1 70 ? 69.926 -4.812 -71.286 1.00 76.00 70 SER A CA 1
ATOM 502 C C . SER A 1 70 ? 69.259 -4.342 -72.591 1.00 76.00 70 SER A C 1
ATOM 504 O O . SER A 1 70 ? 69.936 -3.888 -73.519 1.00 76.00 70 SER A O 1
ATOM 506 N N . THR A 1 71 ? 67.925 -4.375 -72.667 1.00 71.75 71 THR A N 1
ATOM 507 C CA . THR A 1 71 ? 67.183 -3.868 -73.838 1.00 71.75 71 THR A CA 1
ATOM 508 C C . THR A 1 71 ? 67.248 -2.344 -73.946 1.00 71.75 71 THR A C 1
ATOM 510 O O . THR A 1 71 ? 67.367 -1.823 -75.054 1.00 71.75 71 THR A O 1
ATOM 513 N N . SER A 1 72 ? 67.273 -1.625 -72.820 1.00 73.31 72 SER A N 1
ATOM 514 C CA . SER A 1 72 ? 67.523 -0.179 -72.780 1.00 73.31 72 SER A CA 1
ATOM 515 C C . SER A 1 72 ? 68.926 0.177 -73.280 1.00 73.31 72 SER A C 1
ATOM 517 O O . SER A 1 72 ? 69.067 1.086 -74.092 1.00 73.31 72 SER A O 1
ATOM 519 N N . GLU A 1 73 ? 69.969 -0.536 -72.851 1.00 75.50 73 GLU A N 1
ATOM 520 C CA . GLU A 1 73 ? 71.346 -0.314 -73.319 1.00 75.50 73 GLU A CA 1
ATOM 521 C C . GLU A 1 73 ? 71.484 -0.580 -74.821 1.00 75.50 73 GLU A C 1
ATOM 523 O O . GLU A 1 73 ? 72.067 0.230 -75.545 1.00 75.50 73 GLU A O 1
ATOM 528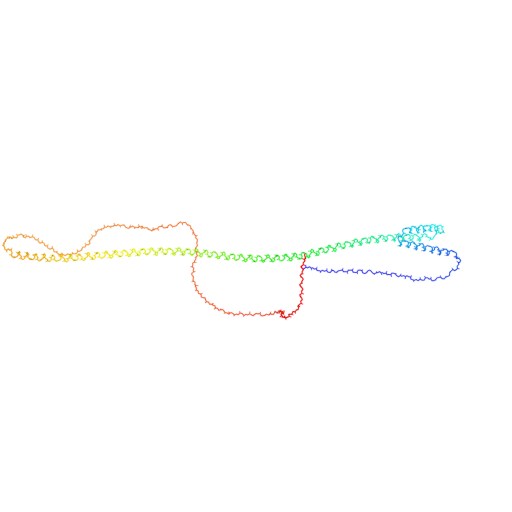 N N . THR A 1 74 ? 70.868 -1.659 -75.307 1.00 76.00 74 THR A N 1
ATOM 529 C CA . THR A 1 74 ? 70.835 -2.005 -76.736 1.00 76.00 74 THR A CA 1
ATOM 530 C C . THR A 1 74 ? 70.061 -0.956 -77.543 1.00 76.00 74 THR A C 1
ATOM 532 O O . THR A 1 74 ? 70.524 -0.503 -78.590 1.00 76.00 74 THR A O 1
ATOM 535 N N . GLY A 1 75 ? 68.923 -0.481 -77.025 1.00 72.81 75 GLY A N 1
ATOM 536 C CA . GLY A 1 75 ? 68.157 0.618 -77.611 1.00 72.81 75 GLY A CA 1
ATOM 537 C C . GLY A 1 75 ? 68.934 1.938 -77.628 1.00 72.81 75 GLY A C 1
ATOM 538 O O . GLY A 1 75 ? 68.919 2.647 -78.631 1.00 72.81 75 GLY A O 1
ATOM 539 N N . GLN A 1 76 ? 69.684 2.256 -76.568 1.00 72.94 76 GLN A N 1
ATOM 540 C CA . GLN A 1 76 ? 70.541 3.444 -76.522 1.00 72.94 76 GLN A CA 1
ATOM 541 C C . GLN A 1 76 ? 71.708 3.361 -77.508 1.00 72.94 76 GLN A C 1
ATOM 543 O O . GLN A 1 76 ? 72.055 4.372 -78.120 1.00 72.94 76 GLN A O 1
ATOM 548 N N . GLN A 1 77 ? 72.311 2.183 -77.681 1.00 74.94 77 GLN A N 1
ATOM 549 C CA . GLN A 1 77 ? 73.341 1.965 -78.697 1.00 74.94 77 GLN A CA 1
ATOM 550 C C . GLN A 1 77 ? 72.761 2.110 -80.106 1.00 74.94 77 GLN A C 1
ATOM 552 O O . GLN A 1 77 ? 73.323 2.853 -80.904 1.00 74.94 77 GLN A O 1
ATOM 557 N N . TRP A 1 78 ? 71.597 1.519 -80.389 1.00 73.62 78 TRP A N 1
ATOM 558 C CA . TRP A 1 78 ? 70.915 1.676 -81.676 1.00 73.62 78 TRP A CA 1
ATOM 559 C C . TRP A 1 78 ? 70.547 3.141 -81.959 1.00 73.62 78 TRP A C 1
ATOM 561 O O . TRP A 1 78 ? 70.830 3.650 -83.042 1.00 73.62 78 TRP A O 1
ATOM 571 N N . ILE A 1 79 ? 70.025 3.876 -80.969 1.00 66.44 79 ILE A N 1
ATOM 572 C CA . ILE A 1 79 ? 69.748 5.318 -81.085 1.00 66.44 79 ILE A CA 1
ATOM 573 C C . ILE A 1 79 ? 71.038 6.110 -81.341 1.00 66.44 79 ILE A C 1
ATOM 575 O O . ILE A 1 79 ? 71.034 7.002 -82.190 1.00 66.44 79 ILE A O 1
ATOM 579 N N . LYS A 1 80 ? 72.153 5.787 -80.667 1.00 71.19 80 LYS A N 1
ATOM 580 C CA . LYS A 1 80 ? 73.459 6.424 -80.922 1.00 71.19 80 LYS A CA 1
ATOM 581 C C . LYS A 1 80 ? 73.915 6.190 -82.363 1.00 71.19 80 LYS A C 1
ATOM 583 O O . LYS A 1 80 ? 74.253 7.164 -83.036 1.00 71.19 80 LYS A O 1
ATOM 588 N N . THR A 1 81 ? 73.835 4.959 -82.860 1.00 65.88 81 THR A N 1
ATOM 589 C CA . THR A 1 81 ? 74.208 4.610 -84.239 1.00 65.88 81 THR A CA 1
ATOM 590 C C . THR A 1 81 ? 73.294 5.294 -85.263 1.00 65.88 81 THR A C 1
ATOM 592 O O . THR A 1 81 ? 73.774 5.879 -86.230 1.00 65.88 81 THR A O 1
ATOM 595 N N . GLN A 1 82 ? 71.980 5.348 -85.020 1.00 58.22 82 GLN A N 1
ATOM 596 C CA . GLN A 1 82 ? 71.032 6.023 -85.916 1.00 58.22 82 GLN A CA 1
ATOM 597 C C . GLN A 1 82 ? 71.122 7.558 -85.861 1.00 58.22 82 GLN A C 1
ATOM 599 O O . GLN A 1 82 ? 70.865 8.225 -86.866 1.00 58.22 82 GLN A O 1
ATOM 604 N N . SER A 1 83 ? 71.538 8.138 -84.729 1.00 60.56 83 SER A N 1
ATOM 605 C CA . SER A 1 83 ? 71.758 9.587 -84.580 1.00 60.56 83 SER A CA 1
ATOM 606 C C . SER A 1 83 ? 72.947 10.113 -85.396 1.00 60.56 83 SER A C 1
ATOM 608 O O . SER A 1 83 ? 72.999 11.304 -85.718 1.00 60.56 83 SER A O 1
ATOM 610 N N . GLN A 1 84 ? 73.886 9.230 -85.759 1.00 58.97 84 GLN A N 1
ATOM 611 C CA . GLN A 1 84 ? 74.999 9.545 -86.656 1.00 58.97 84 GLN A CA 1
ATOM 612 C C . GLN A 1 84 ? 74.611 9.478 -88.141 1.00 58.97 84 GLN A C 1
ATOM 614 O O . GLN A 1 84 ? 75.231 10.180 -88.935 1.00 58.97 84 GLN A O 1
ATOM 619 N N . VAL A 1 85 ? 73.585 8.701 -88.515 1.00 57.12 85 VAL A N 1
ATOM 620 C CA . VAL A 1 85 ? 73.309 8.361 -89.925 1.00 57.12 85 VAL A CA 1
ATOM 621 C C . VAL A 1 85 ? 72.226 9.237 -90.579 1.00 57.12 85 VAL A C 1
ATOM 623 O O . VAL A 1 85 ? 72.314 9.483 -91.776 1.00 57.12 85 VAL A O 1
ATOM 626 N N . GLN A 1 86 ? 71.255 9.810 -89.851 1.00 53.22 86 GLN A N 1
ATOM 627 C CA . GLN A 1 86 ? 70.264 10.734 -90.448 1.00 53.22 86 GLN A CA 1
ATOM 628 C C . GLN A 1 86 ? 69.778 11.805 -89.456 1.00 53.22 86 GLN A C 1
ATOM 630 O O . GLN A 1 86 ? 68.991 11.530 -88.550 1.00 53.22 86 GLN A O 1
ATOM 635 N N . ARG A 1 87 ? 70.223 13.057 -89.632 1.00 54.09 87 ARG A N 1
ATOM 636 C CA . ARG A 1 87 ? 69.979 14.154 -88.672 1.00 54.09 87 ARG A CA 1
ATOM 637 C C . ARG A 1 87 ? 68.681 14.950 -88.844 1.00 54.09 87 ARG A C 1
ATOM 639 O O . ARG A 1 87 ? 68.422 15.803 -88.004 1.00 54.09 87 ARG A O 1
ATOM 646 N N . THR A 1 88 ? 67.842 14.699 -89.846 1.00 53.88 88 THR A N 1
ATOM 647 C CA . THR A 1 88 ? 66.769 15.662 -90.185 1.00 53.88 88 THR A CA 1
ATOM 648 C C . THR A 1 88 ? 65.321 15.178 -90.063 1.00 53.88 88 THR A C 1
ATOM 650 O O . THR A 1 88 ? 64.435 16.017 -90.170 1.00 53.88 88 THR A O 1
ATOM 653 N N . ALA A 1 89 ? 65.034 13.909 -89.732 1.00 53.31 89 ALA A N 1
ATOM 654 C CA . ALA A 1 89 ? 63.634 13.441 -89.620 1.00 53.31 89 ALA A CA 1
ATOM 655 C C . ALA A 1 89 ? 63.270 12.581 -88.384 1.00 53.31 89 ALA A C 1
ATOM 657 O O . ALA A 1 89 ? 62.089 12.377 -88.117 1.00 53.31 89 ALA A O 1
ATOM 658 N N . ARG A 1 90 ? 64.233 12.090 -87.584 1.00 55.09 90 ARG A N 1
ATOM 659 C CA . ARG A 1 90 ? 63.973 11.076 -86.526 1.00 55.09 90 ARG A CA 1
ATOM 660 C C . ARG A 1 90 ? 63.789 11.599 -85.095 1.00 55.09 90 ARG A C 1
ATOM 662 O O . ARG A 1 90 ? 63.272 10.887 -84.238 1.00 55.09 90 ARG A O 1
ATOM 669 N N . PHE A 1 91 ? 64.163 12.847 -84.829 1.00 60.31 91 PHE A N 1
ATOM 670 C CA . PHE A 1 91 ? 64.027 13.472 -83.506 1.00 60.31 91 PHE A CA 1
ATOM 671 C C . PHE A 1 91 ? 62.577 13.717 -83.032 1.00 60.31 91 PHE A C 1
ATOM 673 O O . PHE A 1 91 ? 62.323 13.550 -81.837 1.00 60.31 91 PHE A O 1
ATOM 680 N N . PRO A 1 92 ? 61.609 14.084 -83.898 1.00 70.94 92 PRO A N 1
ATOM 681 C CA . PRO A 1 92 ? 60.239 14.358 -83.455 1.00 70.94 92 PRO A CA 1
ATOM 682 C C . PRO A 1 92 ? 59.513 13.122 -82.909 1.00 70.94 92 PRO A C 1
ATOM 684 O O . PRO A 1 92 ? 58.838 13.216 -81.887 1.00 70.94 92 PRO A O 1
ATOM 687 N N . VAL A 1 93 ? 59.700 11.954 -83.535 1.00 72.50 93 VAL A N 1
ATOM 688 C CA . VAL A 1 93 ? 59.030 10.703 -83.135 1.00 72.50 93 VAL A CA 1
ATOM 689 C C . VAL A 1 93 ? 59.549 10.202 -81.785 1.00 72.50 93 VAL A C 1
ATOM 691 O O . VAL A 1 93 ? 58.757 9.906 -80.897 1.00 72.50 93 VAL A O 1
ATOM 694 N N . LEU A 1 94 ? 60.870 10.187 -81.572 1.00 74.44 94 LEU A N 1
ATOM 695 C CA . LEU A 1 94 ? 61.461 9.801 -80.281 1.00 74.44 94 LEU A CA 1
ATOM 696 C C . LEU A 1 94 ? 61.079 10.763 -79.145 1.00 74.44 94 LEU A C 1
ATOM 698 O O . LEU A 1 94 ? 60.897 10.335 -78.002 1.00 74.44 94 LEU A O 1
ATOM 702 N N . ARG A 1 95 ? 60.909 12.056 -79.455 1.00 73.50 95 ARG A N 1
ATOM 703 C CA . ARG A 1 95 ? 60.413 13.051 -78.497 1.00 73.50 95 ARG A CA 1
ATOM 704 C C . ARG A 1 95 ? 58.944 12.811 -78.147 1.00 73.50 95 ARG A C 1
ATOM 706 O O . ARG A 1 95 ? 58.613 12.842 -76.965 1.00 73.50 95 ARG A O 1
ATOM 713 N N . ALA A 1 96 ? 58.099 12.525 -79.137 1.00 76.75 96 ALA A N 1
ATOM 714 C CA . ALA A 1 96 ? 56.690 12.198 -78.927 1.00 76.75 96 ALA A CA 1
ATOM 715 C C . ALA A 1 96 ? 56.518 10.904 -78.113 1.00 76.75 96 ALA A C 1
ATOM 717 O O . ALA A 1 96 ? 55.733 10.879 -77.170 1.00 76.75 96 ALA A O 1
ATOM 718 N N . LEU A 1 97 ? 57.308 9.862 -78.399 1.00 78.12 97 LEU A N 1
ATOM 719 C CA . LEU A 1 97 ? 57.294 8.607 -77.639 1.00 78.12 97 LEU A CA 1
ATOM 720 C C . LEU A 1 97 ? 57.776 8.795 -76.193 1.00 78.12 97 LEU A C 1
ATOM 722 O O . LEU A 1 97 ? 57.157 8.270 -75.273 1.00 78.12 97 LEU A O 1
ATOM 726 N N . SER A 1 98 ? 58.828 9.590 -75.968 1.00 78.75 98 SER A N 1
ATOM 727 C CA . SER A 1 98 ? 59.285 9.930 -74.610 1.00 78.75 98 SER A CA 1
ATOM 728 C C . SER A 1 98 ? 58.234 10.725 -73.828 1.00 78.75 98 SER A C 1
ATOM 730 O O . SER A 1 98 ? 58.000 10.457 -72.652 1.00 78.75 98 SER A O 1
ATOM 732 N N . GLN A 1 99 ? 57.571 11.690 -74.473 1.00 84.50 99 GLN A N 1
ATOM 733 C CA . GLN A 1 99 ? 56.487 12.462 -73.857 1.00 84.50 99 GLN A CA 1
ATOM 734 C C . GLN A 1 99 ? 55.271 11.586 -73.541 1.00 84.50 99 GLN A C 1
ATOM 736 O O . GLN A 1 99 ? 54.698 11.716 -72.461 1.00 84.50 99 GLN A O 1
ATOM 741 N N . LEU A 1 100 ? 54.924 10.656 -74.433 1.00 86.44 100 LEU A N 1
ATOM 742 C CA . LEU A 1 100 ? 53.871 9.671 -74.205 1.00 86.44 100 LEU A CA 1
ATOM 743 C C . LEU A 1 100 ? 54.216 8.743 -73.032 1.00 86.44 100 LEU A C 1
ATOM 745 O O . LEU A 1 100 ? 53.363 8.493 -72.188 1.00 86.44 100 LEU A O 1
ATOM 749 N N . ALA A 1 101 ? 55.466 8.282 -72.925 1.00 84.62 101 ALA A N 1
ATOM 750 C CA . ALA A 1 101 ? 55.920 7.452 -71.810 1.00 84.62 101 ALA A CA 1
ATOM 751 C C . ALA A 1 101 ? 55.847 8.193 -70.461 1.00 84.62 101 ALA A C 1
ATOM 753 O O . ALA A 1 101 ? 55.354 7.635 -69.481 1.00 84.62 101 ALA A O 1
ATOM 754 N N . VAL A 1 102 ? 56.271 9.462 -70.410 1.00 89.06 102 VAL A N 1
ATOM 755 C CA . VAL A 1 102 ? 56.148 10.302 -69.203 1.00 89.06 102 VAL A CA 1
ATOM 756 C C . VAL A 1 102 ? 54.678 10.543 -68.848 1.00 89.06 102 VAL A C 1
ATOM 758 O O . VAL A 1 102 ? 54.310 10.401 -67.683 1.00 89.06 102 VAL A O 1
ATOM 761 N N . GLY A 1 103 ? 53.828 10.845 -69.834 1.00 91.31 103 GLY A N 1
ATOM 762 C CA . GLY A 1 103 ? 52.385 10.996 -69.627 1.00 91.31 103 GLY A CA 1
ATOM 763 C C . GLY A 1 103 ? 51.731 9.711 -69.110 1.00 91.31 103 GLY A C 1
ATOM 764 O O . GLY A 1 103 ? 50.955 9.752 -68.159 1.00 91.31 103 GLY A O 1
ATOM 765 N N . ASN A 1 104 ? 52.107 8.552 -69.655 1.00 91.75 104 ASN A N 1
ATOM 766 C CA . ASN A 1 104 ? 51.621 7.250 -69.196 1.00 91.75 104 ASN A CA 1
ATOM 767 C C . ASN A 1 104 ? 52.067 6.937 -67.760 1.00 91.75 104 ASN A C 1
ATOM 769 O O . ASN A 1 104 ? 51.259 6.450 -66.974 1.00 91.75 104 ASN A O 1
ATOM 773 N N . MET A 1 105 ? 53.307 7.267 -67.382 1.00 90.25 105 MET A N 1
ATOM 774 C CA . MET A 1 105 ? 53.786 7.114 -66.000 1.00 90.25 105 MET A CA 1
ATOM 775 C C . MET A 1 105 ? 53.053 8.042 -65.023 1.00 90.25 105 MET A C 1
ATOM 777 O O . MET A 1 105 ? 52.692 7.624 -63.924 1.00 90.25 105 MET A O 1
ATOM 781 N N . GLN A 1 106 ? 52.781 9.288 -65.420 1.00 92.50 106 GLN A N 1
ATOM 782 C CA . GLN A 1 106 ? 51.977 10.216 -64.618 1.00 92.50 106 GLN A CA 1
ATOM 783 C C . GLN A 1 106 ? 50.539 9.711 -64.446 1.00 92.50 106 GLN A C 1
ATOM 785 O O . GLN A 1 106 ? 50.015 9.733 -63.332 1.00 92.50 106 GLN A O 1
ATOM 790 N N . ASN A 1 107 ? 49.933 9.185 -65.514 1.00 93.75 107 ASN A N 1
ATOM 791 C CA . ASN A 1 107 ? 48.612 8.560 -65.461 1.00 93.75 107 ASN A CA 1
ATOM 792 C C . ASN A 1 107 ? 48.604 7.324 -64.553 1.00 93.75 107 ASN A C 1
ATOM 794 O O . ASN A 1 107 ? 47.676 7.158 -63.766 1.00 93.75 107 ASN A O 1
ATOM 798 N N . TYR A 1 108 ? 49.648 6.493 -64.601 1.00 94.38 108 TYR A N 1
ATOM 799 C CA . TYR A 1 108 ? 49.794 5.341 -63.714 1.00 94.38 108 TYR A CA 1
ATOM 800 C C . TYR A 1 108 ? 49.879 5.760 -62.239 1.00 94.38 108 TYR A C 1
ATOM 802 O O . TYR A 1 108 ? 49.144 5.233 -61.408 1.00 94.38 108 TYR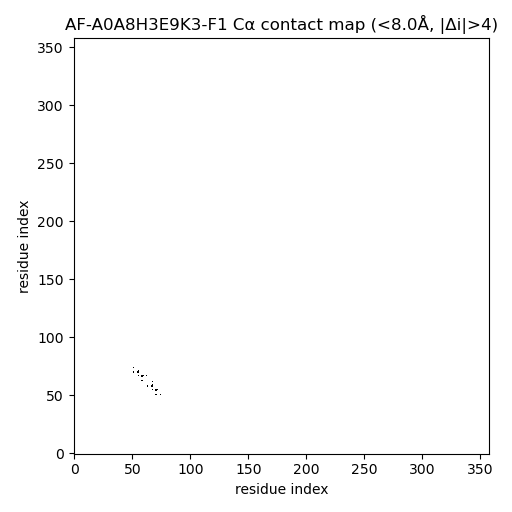 A O 1
ATOM 810 N N . HIS A 1 109 ? 50.691 6.770 -61.906 1.00 94.69 109 HIS A N 1
ATOM 811 C CA . HIS A 1 109 ? 50.749 7.305 -60.542 1.00 94.69 109 HIS A CA 1
ATOM 812 C C . HIS A 1 109 ? 49.421 7.926 -60.090 1.00 94.69 109 HIS A C 1
ATOM 814 O O . HIS A 1 109 ? 49.021 7.739 -58.941 1.00 94.69 109 HIS A O 1
ATOM 820 N N . ALA A 1 110 ? 48.710 8.627 -60.977 1.00 94.44 110 ALA A N 1
ATOM 821 C CA . ALA A 1 110 ? 47.375 9.139 -60.678 1.00 94.44 110 ALA A CA 1
ATOM 822 C C . ALA A 1 110 ? 46.382 7.995 -60.398 1.00 94.44 110 ALA A C 1
ATOM 824 O O . ALA A 1 110 ? 45.610 8.081 -59.443 1.00 94.44 110 ALA A O 1
ATOM 825 N N . CYS A 1 111 ? 46.446 6.901 -61.164 1.00 94.56 111 CYS A N 1
ATOM 826 C CA . CYS A 1 111 ? 45.636 5.706 -60.922 1.00 94.56 111 CYS A CA 1
ATOM 827 C C . CYS A 1 111 ? 45.961 5.070 -59.564 1.00 94.56 111 CYS A C 1
ATOM 829 O O . CYS A 1 111 ? 45.042 4.831 -58.788 1.00 94.56 111 CYS A O 1
ATOM 831 N N . GLN A 1 112 ? 47.241 4.904 -59.213 1.00 95.88 112 GLN A N 1
ATOM 832 C CA . GLN A 1 112 ? 47.639 4.380 -57.898 1.00 95.88 112 GLN A CA 1
ATOM 833 C C . GLN A 1 112 ? 47.131 5.247 -56.735 1.00 95.88 112 GLN A C 1
ATOM 835 O O . GLN A 1 112 ? 46.685 4.732 -55.710 1.00 95.88 112 GLN A O 1
ATOM 840 N N . GLN A 1 113 ? 47.158 6.576 -56.880 1.00 96.31 113 GLN A N 1
ATOM 841 C CA . GLN A 1 113 ? 46.604 7.476 -55.863 1.00 96.31 113 GLN A CA 1
ATOM 842 C C . GLN A 1 113 ? 45.086 7.325 -55.725 1.00 96.31 113 GLN A C 1
ATOM 844 O O . GLN A 1 113 ? 44.561 7.388 -54.611 1.00 96.31 113 GLN A O 1
ATOM 849 N N . LEU A 1 114 ? 44.371 7.147 -56.838 1.00 96.62 114 LEU A N 1
ATOM 850 C CA . LEU A 1 114 ? 42.930 6.897 -56.819 1.00 96.62 114 LEU A CA 1
ATOM 851 C C . LEU A 1 114 ? 42.603 5.538 -56.197 1.00 96.62 114 LEU A C 1
ATOM 853 O O . LEU A 1 114 ? 41.666 5.460 -55.408 1.00 96.62 114 LEU A O 1
ATOM 857 N N . GLU A 1 115 ? 43.389 4.501 -56.481 1.00 96.81 115 GLU A N 1
ATOM 858 C CA . GLU A 1 115 ? 43.255 3.187 -55.845 1.00 96.81 115 GLU A CA 1
ATOM 859 C C . GLU A 1 115 ? 43.447 3.274 -54.330 1.00 96.81 115 GLU A C 1
ATOM 861 O O . GLU A 1 115 ? 42.628 2.746 -53.579 1.00 96.81 115 GLU A O 1
ATOM 866 N N . HIS A 1 116 ? 44.466 4.001 -53.864 1.00 97.38 116 HIS A N 1
ATOM 867 C CA . HIS A 1 116 ? 44.686 4.192 -52.431 1.00 97.38 116 HIS A CA 1
ATOM 868 C C . HIS A 1 116 ? 43.511 4.926 -51.769 1.00 97.38 116 HIS A C 1
ATOM 870 O O . HIS A 1 116 ? 42.958 4.446 -50.781 1.00 97.38 116 HIS A O 1
ATOM 876 N N . LYS A 1 117 ? 43.029 6.017 -52.382 1.00 97.44 117 LYS A N 1
ATOM 877 C CA . LYS A 1 117 ? 41.829 6.733 -51.911 1.00 97.44 117 LYS A CA 1
ATOM 878 C C . LYS A 1 117 ? 40.583 5.848 -51.912 1.00 97.44 117 LYS A C 1
ATOM 880 O O . LYS A 1 117 ? 39.742 5.981 -51.025 1.00 97.44 117 LYS A O 1
ATOM 885 N N . LEU A 1 118 ? 40.442 4.956 -52.894 1.00 97.50 118 LEU A N 1
ATOM 886 C CA . LEU A 1 118 ? 39.329 4.014 -52.955 1.00 97.50 118 LEU A CA 1
ATOM 887 C C . LEU A 1 118 ? 39.407 3.008 -51.799 1.00 97.50 118 LEU A C 1
ATOM 889 O O . LEU A 1 118 ? 38.393 2.764 -51.146 1.00 97.50 118 LEU A O 1
ATOM 893 N N . ILE A 1 119 ? 40.595 2.478 -51.500 1.00 97.56 119 ILE A N 1
ATOM 894 C CA . ILE A 1 119 ? 40.826 1.583 -50.358 1.00 97.56 119 ILE A CA 1
ATOM 895 C C . ILE A 1 119 ? 40.505 2.297 -49.037 1.00 97.56 119 ILE A C 1
ATOM 897 O O . ILE A 1 119 ? 39.741 1.759 -48.233 1.00 97.56 119 ILE A O 1
ATOM 901 N N . ASP A 1 120 ? 40.984 3.527 -48.849 1.00 97.44 120 ASP A N 1
ATOM 902 C CA . ASP A 1 120 ? 40.687 4.335 -47.660 1.00 97.44 120 ASP A CA 1
ATOM 903 C C . ASP A 1 120 ? 39.185 4.619 -47.531 1.00 97.44 120 ASP A C 1
ATOM 905 O O . ASP A 1 120 ? 38.596 4.485 -46.456 1.00 97.44 120 ASP A O 1
ATOM 909 N N . SER A 1 121 ? 38.522 4.955 -48.643 1.00 97.81 121 SER A N 1
ATOM 910 C CA . SER A 1 121 ? 37.074 5.175 -48.655 1.00 97.81 121 SER A CA 1
ATOM 911 C C . SER A 1 121 ? 36.305 3.907 -48.279 1.00 97.81 121 SER A C 1
ATOM 913 O O . SER A 1 121 ? 35.345 3.975 -47.513 1.00 97.81 121 SER A O 1
ATOM 915 N N . ARG A 1 122 ? 36.764 2.734 -48.734 1.00 98.00 122 ARG A N 1
ATOM 916 C CA . ARG A 1 122 ? 36.175 1.439 -48.384 1.00 98.00 122 ARG A CA 1
ATOM 917 C C . ARG A 1 122 ? 36.351 1.133 -46.898 1.00 98.00 122 ARG A C 1
ATOM 919 O O . ARG A 1 122 ? 35.407 0.647 -46.278 1.00 98.00 122 ARG A O 1
ATOM 926 N N . ALA A 1 123 ? 37.512 1.443 -46.321 1.00 97.38 123 ALA A N 1
ATOM 927 C CA . ALA A 1 123 ? 37.747 1.303 -44.886 1.00 97.38 123 ALA A CA 1
ATOM 928 C C . ALA A 1 123 ? 36.826 2.228 -44.070 1.00 97.38 123 ALA A C 1
ATOM 930 O O . ALA A 1 123 ? 36.198 1.781 -43.111 1.00 97.38 123 ALA A O 1
ATOM 931 N N . ASN A 1 124 ? 36.661 3.484 -44.496 1.00 98.12 124 ASN A N 1
ATOM 932 C CA . ASN A 1 124 ? 35.747 4.431 -43.852 1.00 98.12 124 ASN A CA 1
ATOM 933 C C . ASN A 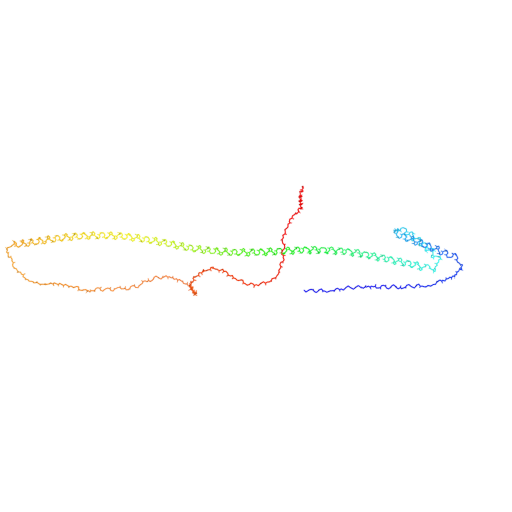1 124 ? 34.284 3.968 -43.921 1.00 98.12 124 ASN A C 1
ATOM 935 O O . ASN A 1 124 ? 33.560 4.064 -42.930 1.00 98.12 124 ASN A O 1
ATOM 939 N N . VAL A 1 125 ? 33.843 3.427 -45.062 1.00 98.12 125 VAL A N 1
ATOM 940 C CA . VAL A 1 125 ? 32.494 2.856 -45.202 1.00 98.12 125 VAL A CA 1
ATOM 941 C C . VAL A 1 125 ? 32.316 1.643 -44.289 1.00 98.12 125 VAL A C 1
ATOM 943 O O . VAL A 1 125 ? 31.281 1.530 -43.639 1.00 98.12 125 VAL A O 1
ATOM 946 N N . ALA A 1 126 ? 33.319 0.767 -44.177 1.00 97.81 126 ALA A N 1
ATOM 947 C CA . ALA A 1 126 ? 33.264 -0.371 -43.260 1.00 97.81 126 ALA A CA 1
ATOM 948 C C . ALA A 1 126 ? 33.124 0.078 -41.793 1.00 97.81 126 ALA A C 1
ATOM 950 O O . ALA A 1 126 ? 32.261 -0.429 -41.079 1.00 97.81 126 ALA A O 1
ATOM 951 N N . GLN A 1 127 ? 33.889 1.090 -41.368 1.00 98.25 127 GLN A N 1
ATOM 952 C CA . GLN A 1 127 ? 33.753 1.680 -40.031 1.00 98.25 127 GLN A CA 1
ATOM 953 C C . GLN A 1 127 ? 32.381 2.330 -39.815 1.00 98.25 127 GLN A C 1
ATOM 955 O O . GLN A 1 127 ? 31.808 2.233 -38.730 1.00 98.25 127 GLN A O 1
ATOM 960 N N . LEU A 1 128 ? 31.830 2.998 -40.834 1.00 98.44 128 LEU A N 1
ATOM 961 C CA . LEU A 1 128 ? 30.494 3.587 -40.750 1.00 98.44 128 LEU A CA 1
ATOM 962 C C . LEU A 1 128 ? 29.421 2.503 -40.585 1.00 98.44 128 LEU A C 1
ATOM 964 O O . LEU A 1 128 ? 28.518 2.668 -39.770 1.00 98.44 128 LEU A O 1
ATOM 968 N N . MET A 1 129 ? 29.540 1.392 -41.311 1.00 98.31 129 MET A N 1
ATOM 969 C CA . MET A 1 129 ? 28.633 0.248 -41.187 1.00 98.31 129 MET A CA 1
ATOM 970 C C . MET A 1 129 ? 28.685 -0.372 -39.787 1.00 98.31 129 MET A C 1
ATOM 972 O O . MET A 1 129 ? 27.638 -0.664 -39.215 1.00 98.31 129 MET A O 1
ATOM 976 N N . GLU A 1 130 ? 29.872 -0.503 -39.194 1.00 98.50 130 GLU A N 1
ATOM 977 C CA . GLU A 1 130 ? 30.025 -0.970 -37.810 1.00 98.50 130 GLU A CA 1
ATOM 978 C C . GLU A 1 130 ? 29.379 0.002 -36.807 1.00 98.50 130 GLU A C 1
ATOM 980 O O . GLU A 1 130 ? 28.633 -0.406 -35.915 1.00 98.50 130 GLU A O 1
ATOM 985 N N . ARG A 1 131 ? 29.579 1.314 -36.986 1.00 98.50 131 ARG A N 1
ATOM 986 C CA . ARG A 1 131 ? 28.917 2.335 -36.157 1.00 98.50 131 ARG A CA 1
ATOM 987 C C . ARG A 1 131 ? 27.395 2.301 -36.296 1.00 98.50 131 ARG A C 1
ATOM 989 O O . ARG A 1 131 ? 26.698 2.451 -35.299 1.00 98.50 131 ARG A O 1
ATOM 996 N N . LEU A 1 132 ? 26.872 2.076 -37.500 1.00 98.56 132 LEU A N 1
ATOM 997 C CA . LEU A 1 132 ? 25.433 1.918 -37.714 1.00 98.56 132 LEU A CA 1
ATOM 998 C C . LEU A 1 132 ? 24.894 0.661 -37.027 1.00 98.56 132 LEU A C 1
ATOM 1000 O O . LEU A 1 132 ? 23.837 0.728 -36.404 1.00 98.56 132 LEU A O 1
ATOM 1004 N N . GLN A 1 133 ? 25.633 -0.450 -37.077 1.00 98.31 133 GLN A N 1
ATOM 1005 C CA . GLN A 1 133 ? 25.247 -1.673 -36.377 1.00 98.31 133 GLN A CA 1
ATOM 1006 C C . GLN A 1 133 ? 25.211 -1.464 -34.859 1.00 98.31 133 GLN A C 1
ATOM 1008 O O . GLN A 1 133 ? 24.213 -1.777 -34.219 1.00 98.31 133 GLN A O 1
ATOM 1013 N N . THR A 1 134 ? 26.254 -0.862 -34.282 1.00 98.50 134 THR A N 1
ATOM 1014 C CA . THR A 1 134 ? 26.279 -0.584 -32.836 1.00 98.50 134 THR A CA 1
ATOM 1015 C C . THR A 1 134 ? 25.151 0.355 -32.406 1.00 98.50 134 THR A C 1
ATOM 1017 O O . THR A 1 134 ? 24.581 0.165 -31.332 1.00 98.50 134 THR A O 1
ATOM 1020 N N . LEU A 1 135 ? 24.779 1.334 -33.240 1.00 98.56 135 LEU A N 1
ATOM 1021 C CA . LEU A 1 135 ? 23.643 2.217 -32.973 1.00 98.56 135 LEU A CA 1
ATOM 1022 C C . LEU A 1 135 ? 22.306 1.462 -33.022 1.00 98.56 135 LEU A C 1
ATOM 1024 O O . LEU A 1 135 ? 21.451 1.700 -32.172 1.00 98.56 135 LEU A O 1
ATOM 1028 N N . ALA A 1 136 ? 22.139 0.528 -33.962 1.00 98.25 136 ALA A N 1
ATOM 1029 C CA . ALA A 1 136 ? 20.962 -0.338 -34.016 1.00 98.25 136 ALA A CA 1
ATOM 1030 C C . ALA A 1 136 ? 20.852 -1.229 -32.765 1.00 98.25 136 ALA A C 1
ATOM 1032 O O . ALA A 1 136 ? 19.768 -1.365 -32.197 1.00 98.25 136 ALA A O 1
ATOM 1033 N N . ASP A 1 137 ? 21.974 -1.766 -32.279 1.00 98.44 137 ASP A N 1
ATOM 1034 C CA . ASP A 1 137 ? 22.008 -2.575 -31.056 1.00 98.44 137 ASP A CA 1
ATOM 1035 C C . ASP A 1 137 ? 21.696 -1.742 -29.798 1.00 98.44 137 ASP A C 1
ATOM 1037 O O . ASP A 1 137 ? 21.114 -2.253 -28.836 1.00 98.44 137 ASP A O 1
ATOM 1041 N N . VAL A 1 138 ? 22.105 -0.466 -29.766 1.00 98.56 138 VAL A N 1
ATOM 1042 C CA . VAL A 1 138 ? 21.733 0.478 -28.696 1.00 98.56 138 VAL A CA 1
ATOM 1043 C C . VAL A 1 138 ? 20.234 0.754 -28.735 1.00 98.56 138 VAL A C 1
ATOM 1045 O O . VAL A 1 138 ? 19.577 0.591 -27.712 1.00 98.56 138 VAL A O 1
ATOM 1048 N N . ASP A 1 139 ? 19.676 1.075 -29.903 1.00 98.50 139 ASP A N 1
ATOM 1049 C CA . ASP A 1 139 ? 18.241 1.338 -30.057 1.00 98.50 139 ASP A CA 1
ATOM 1050 C C . ASP A 1 139 ? 17.389 0.115 -29.669 1.00 98.50 139 ASP A C 1
ATOM 1052 O O . ASP A 1 139 ? 16.374 0.238 -28.982 1.00 98.50 139 ASP A O 1
ATOM 1056 N N . GLN A 1 140 ? 17.832 -1.100 -30.010 1.00 98.56 140 GLN A N 1
ATOM 1057 C CA . GLN A 1 140 ? 17.169 -2.327 -29.566 1.00 98.56 140 GLN A CA 1
ATOM 1058 C C . GLN A 1 140 ? 17.209 -2.492 -28.040 1.00 98.56 140 GLN A C 1
ATOM 1060 O O . GLN A 1 140 ? 16.197 -2.860 -27.435 1.00 98.56 140 GLN A O 1
ATOM 1065 N N . ARG A 1 141 ? 18.353 -2.212 -27.404 1.00 98.62 141 ARG A N 1
ATOM 1066 C CA . ARG A 1 141 ? 18.474 -2.238 -25.938 1.00 98.62 141 ARG A CA 1
ATOM 1067 C C . ARG A 1 141 ? 17.593 -1.182 -25.280 1.00 98.62 141 ARG A C 1
ATOM 1069 O O . ARG A 1 141 ? 16.965 -1.481 -24.268 1.00 98.62 141 ARG A O 1
ATOM 1076 N N . ASP A 1 142 ? 17.493 0.005 -25.862 1.00 98.56 142 ASP A N 1
ATOM 1077 C CA . ASP A 1 142 ? 16.641 1.072 -25.345 1.00 98.56 142 ASP A CA 1
ATOM 1078 C C . ASP A 1 142 ? 15.164 0.687 -25.422 1.00 98.56 142 ASP A C 1
ATOM 1080 O O . ASP A 1 142 ? 14.451 0.830 -24.431 1.00 98.56 142 ASP A O 1
ATOM 1084 N N . ARG A 1 143 ? 14.710 0.079 -26.526 1.00 98.38 143 ARG A N 1
ATOM 1085 C CA . ARG A 1 143 ? 13.344 -0.471 -26.628 1.00 98.38 143 ARG A CA 1
ATOM 1086 C C . ARG A 1 143 ? 13.054 -1.505 -25.538 1.00 98.38 143 ARG A C 1
ATOM 1088 O O . ARG A 1 143 ? 12.027 -1.409 -24.871 1.00 98.38 143 ARG A O 1
ATOM 1095 N N . GLN A 1 144 ? 13.976 -2.439 -25.299 1.00 98.50 144 GLN A N 1
ATOM 1096 C CA . GLN A 1 144 ? 13.841 -3.421 -24.215 1.00 98.50 144 GLN A CA 1
ATOM 1097 C C . GLN A 1 144 ? 13.822 -2.758 -22.830 1.00 98.50 144 GLN A C 1
ATOM 1099 O O . GLN A 1 144 ? 13.089 -3.185 -21.939 1.00 98.50 144 GLN A O 1
ATOM 1104 N N . ASN A 1 145 ? 14.621 -1.710 -22.627 1.00 98.56 145 ASN A N 1
ATOM 1105 C CA . ASN A 1 145 ? 14.628 -0.956 -21.377 1.00 98.56 145 ASN A CA 1
ATOM 1106 C C . ASN A 1 145 ? 13.309 -0.201 -21.170 1.00 98.56 145 ASN A C 1
ATOM 1108 O O . ASN A 1 145 ? 12.788 -0.210 -20.059 1.00 98.56 145 ASN A O 1
ATOM 1112 N N . PHE A 1 146 ? 12.725 0.386 -22.218 1.00 98.62 146 PHE A N 1
ATOM 1113 C CA . PHE A 1 146 ? 11.407 1.021 -22.141 1.00 98.62 146 PHE A CA 1
ATOM 1114 C C . PHE A 1 146 ? 10.299 0.029 -21.785 1.00 98.62 146 PHE A C 1
ATOM 1116 O O . PHE A 1 146 ? 9.421 0.358 -20.989 1.00 98.62 146 PHE A O 1
ATOM 1123 N N . GLU A 1 147 ? 10.346 -1.193 -22.316 1.00 98.62 147 GLU A N 1
ATOM 1124 C CA . GLU A 1 147 ? 9.405 -2.250 -21.932 1.00 98.62 147 GLU A CA 1
ATOM 1125 C C . GLU A 1 147 ? 9.544 -2.621 -20.452 1.00 98.62 147 GLU A C 1
ATOM 1127 O O . GLU A 1 147 ? 8.540 -2.663 -19.744 1.00 98.62 147 GLU A O 1
ATOM 1132 N N . LYS A 1 148 ? 10.777 -2.788 -19.952 1.00 98.56 148 LYS A N 1
ATOM 1133 C CA . LYS A 1 148 ? 11.035 -3.028 -18.520 1.00 98.56 148 LYS A CA 1
ATOM 1134 C C . LYS A 1 148 ? 10.568 -1.872 -17.636 1.00 98.56 148 LYS A C 1
ATOM 1136 O O . LYS A 1 148 ? 10.051 -2.096 -16.547 1.00 98.56 148 LYS A O 1
ATOM 1141 N N . ILE A 1 149 ? 10.749 -0.629 -18.080 1.00 98.56 149 ILE A N 1
ATOM 1142 C CA . ILE A 1 149 ? 10.252 0.542 -17.348 1.00 98.56 149 ILE A CA 1
ATOM 1143 C C . ILE A 1 149 ? 8.725 0.491 -17.279 1.00 98.56 149 ILE A C 1
ATOM 1145 O O . ILE A 1 149 ? 8.173 0.635 -16.193 1.00 98.56 149 ILE A O 1
ATOM 1149 N N . ARG A 1 150 ? 8.045 0.194 -18.393 1.00 98.69 150 ARG A N 1
ATOM 1150 C CA . ARG A 1 150 ? 6.583 0.060 -18.417 1.00 98.69 150 ARG A CA 1
ATOM 1151 C C . ARG A 1 150 ? 6.090 -1.033 -17.462 1.00 98.69 150 ARG A C 1
ATOM 1153 O O . ARG A 1 150 ? 5.111 -0.807 -16.756 1.00 98.69 150 ARG A O 1
ATOM 1160 N N . THR A 1 151 ? 6.751 -2.194 -17.407 1.00 98.44 151 THR A N 1
ATOM 1161 C CA . THR A 1 151 ? 6.361 -3.263 -16.469 1.00 98.44 151 THR A CA 1
ATOM 1162 C C . THR A 1 151 ? 6.560 -2.837 -15.016 1.00 98.44 151 THR A C 1
ATOM 1164 O O . THR A 1 151 ? 5.671 -3.040 -14.197 1.00 98.44 151 THR A O 1
ATOM 1167 N N . LEU A 1 152 ? 7.676 -2.174 -14.697 1.00 98.56 152 LEU A N 1
ATOM 1168 C CA . LEU A 1 152 ? 7.933 -1.658 -13.347 1.00 98.56 152 LEU A CA 1
ATOM 1169 C C . LEU A 1 152 ? 6.940 -0.558 -12.939 1.00 98.56 152 LEU A C 1
ATOM 1171 O O . LEU A 1 152 ? 6.557 -0.464 -11.774 1.00 98.56 152 LEU A O 1
ATOM 1175 N N . GLU A 1 153 ? 6.509 0.285 -13.879 1.00 98.62 153 GLU A N 1
ATOM 1176 C CA . GLU A 1 153 ? 5.472 1.289 -13.630 1.00 98.62 153 GLU A CA 1
ATOM 1177 C C . GLU A 1 153 ? 4.122 0.645 -13.311 1.00 98.62 153 GLU A C 1
ATOM 1179 O O . GLU A 1 153 ? 3.461 1.077 -12.365 1.00 98.62 153 GLU A O 1
ATOM 1184 N N . GLN A 1 154 ? 3.755 -0.411 -14.042 1.00 98.69 154 GLN A N 1
ATOM 1185 C CA . GLN A 1 154 ? 2.554 -1.194 -13.763 1.00 98.69 154 GLN A CA 1
ATOM 1186 C C . GLN A 1 154 ? 2.626 -1.853 -12.378 1.00 98.69 154 GLN A C 1
ATOM 1188 O O . GLN A 1 154 ? 1.719 -1.666 -11.571 1.00 98.69 154 GLN A O 1
ATOM 1193 N N . GLU A 1 155 ? 3.731 -2.533 -12.054 1.00 98.69 155 GLU A N 1
ATOM 1194 C CA . GLU A 1 155 ? 3.938 -3.154 -10.737 1.00 98.69 155 GLU A CA 1
ATOM 1195 C C . GLU A 1 155 ? 3.858 -2.129 -9.597 1.00 98.69 155 GLU A C 1
ATOM 1197 O O . GLU A 1 155 ? 3.245 -2.375 -8.556 1.00 98.69 155 GLU A O 1
ATOM 1202 N N . ARG A 1 156 ? 4.442 -0.940 -9.784 1.00 98.69 156 ARG A N 1
ATOM 1203 C CA . ARG A 1 156 ? 4.347 0.160 -8.816 1.00 98.69 156 ARG A CA 1
ATOM 1204 C C . ARG A 1 156 ? 2.896 0.593 -8.602 1.00 98.69 156 ARG A C 1
ATOM 1206 O O . ARG A 1 156 ? 2.511 0.880 -7.466 1.00 98.69 156 ARG A O 1
ATOM 1213 N N . ASP A 1 157 ? 2.107 0.695 -9.664 1.00 98.69 157 ASP A N 1
ATOM 1214 C CA . ASP A 1 157 ? 0.713 1.125 -9.561 1.00 98.69 157 ASP A CA 1
ATOM 1215 C C . ASP A 1 157 ? -0.171 0.035 -8.926 1.00 98.69 157 ASP A C 1
ATOM 1217 O O . ASP A 1 157 ? -0.990 0.353 -8.059 1.00 98.69 157 ASP A O 1
ATOM 1221 N N . ASP A 1 158 ? 0.094 -1.244 -9.200 1.00 98.50 158 ASP A N 1
ATOM 1222 C CA . ASP A 1 158 ? -0.534 -2.381 -8.510 1.00 98.50 158 ASP A CA 1
ATOM 1223 C C . ASP A 1 158 ? -0.204 -2.394 -7.005 1.00 98.50 158 ASP A C 1
ATOM 1225 O O . ASP A 1 158 ? -1.083 -2.584 -6.150 1.00 98.50 158 ASP A O 1
ATOM 1229 N N . LEU A 1 159 ? 1.054 -2.112 -6.645 1.00 98.62 159 LEU A N 1
ATOM 1230 C CA . LEU A 1 159 ? 1.474 -1.972 -5.248 1.00 98.62 159 LEU A CA 1
ATOM 1231 C C . LEU A 1 159 ? 0.780 -0.793 -4.558 1.00 98.62 159 LEU A C 1
ATOM 1233 O O . LEU A 1 159 ? 0.347 -0.926 -3.412 1.00 98.62 159 LEU A O 1
ATOM 1237 N N . ARG A 1 160 ? 0.608 0.345 -5.241 1.00 98.75 160 ARG A N 1
ATOM 1238 C CA . ARG A 1 160 ? -0.146 1.495 -4.707 1.00 98.75 160 ARG A CA 1
ATOM 1239 C C . ARG A 1 160 ? -1.613 1.151 -4.460 1.00 98.75 160 ARG A C 1
ATOM 1241 O O . ARG A 1 160 ? -2.155 1.519 -3.417 1.00 98.75 160 ARG A O 1
ATOM 1248 N N . MET A 1 161 ? -2.246 0.420 -5.375 1.00 98.56 161 MET A N 1
ATOM 1249 C CA . MET A 1 161 ? -3.629 -0.045 -5.213 1.00 98.56 161 MET A CA 1
ATOM 1250 C C . MET A 1 161 ? -3.774 -1.013 -4.032 1.00 98.56 161 MET A C 1
ATOM 1252 O O . MET A 1 161 ? -4.722 -0.909 -3.241 1.00 98.56 161 MET A O 1
ATOM 1256 N N . THR A 1 162 ? -2.808 -1.918 -3.871 1.00 98.62 162 THR A N 1
ATOM 1257 C CA . THR A 1 162 ? -2.751 -2.861 -2.746 1.00 98.62 162 THR A CA 1
ATOM 1258 C C . THR A 1 162 ? -2.567 -2.125 -1.421 1.00 98.62 162 THR A C 1
ATOM 1260 O O . THR A 1 162 ? -3.345 -2.341 -0.489 1.00 98.62 162 THR A O 1
ATOM 1263 N N . LEU A 1 163 ? -1.622 -1.182 -1.353 1.00 98.62 163 LEU A N 1
ATOM 1264 C CA . LEU A 1 163 ? -1.388 -0.348 -0.173 1.00 98.62 163 LEU A CA 1
ATOM 1265 C C . LEU A 1 163 ? -2.644 0.442 0.214 1.00 98.62 163 LEU A C 1
ATOM 1267 O O . LEU A 1 163 ? -3.077 0.380 1.362 1.00 98.62 163 LEU A O 1
ATOM 1271 N N . GLY A 1 164 ? -3.295 1.106 -0.746 1.00 98.56 164 GLY A N 1
ATOM 1272 C CA . GLY A 1 164 ? -4.540 1.835 -0.491 1.00 98.56 164 GLY A CA 1
ATOM 1273 C C . GLY A 1 164 ? -5.675 0.933 0.013 1.00 98.56 164 GLY A C 1
ATOM 1274 O O . GLY A 1 164 ? -6.536 1.373 0.779 1.00 98.56 164 GLY A O 1
ATOM 1275 N N . THR A 1 165 ? -5.681 -0.344 -0.376 1.00 98.50 165 THR A N 1
ATOM 1276 C CA . THR A 1 165 ? -6.628 -1.344 0.138 1.00 98.50 165 THR A CA 1
ATOM 1277 C C . THR A 1 165 ? -6.298 -1.761 1.565 1.00 98.50 165 THR A C 1
ATOM 1279 O O . THR A 1 165 ? -7.196 -1.791 2.409 1.00 98.50 165 THR A O 1
ATOM 1282 N N . MET A 1 166 ? -5.021 -1.999 1.864 1.00 98.56 166 MET A N 1
ATOM 1283 C CA . MET A 1 166 ? -4.565 -2.292 3.222 1.00 98.56 166 MET A CA 1
ATOM 1284 C C . MET A 1 166 ? -4.844 -1.132 4.179 1.00 98.56 166 MET A C 1
ATOM 1286 O O . MET A 1 166 ? -5.340 -1.364 5.277 1.00 98.56 166 MET A O 1
ATOM 1290 N N . GLU A 1 167 ? -4.624 0.117 3.763 1.00 98.69 167 GLU A N 1
ATOM 1291 C CA . GLU A 1 167 ? -4.950 1.295 4.575 1.00 98.69 167 GLU A CA 1
ATOM 1292 C C . GLU A 1 167 ? -6.445 1.387 4.899 1.00 98.69 167 GLU A C 1
ATOM 1294 O O . GLU A 1 167 ? -6.820 1.679 6.036 1.00 98.69 167 GLU A O 1
ATOM 1299 N N . ARG A 1 168 ? -7.320 1.122 3.919 1.00 98.44 168 ARG A N 1
ATOM 1300 C CA . ARG A 1 168 ? -8.776 1.075 4.140 1.00 98.44 168 ARG A CA 1
ATOM 1301 C C . ARG A 1 168 ? -9.160 -0.035 5.117 1.00 98.44 168 ARG A C 1
ATOM 1303 O O . ARG A 1 168 ? -9.966 0.204 6.018 1.00 98.44 168 ARG A O 1
ATOM 1310 N N . SER A 1 169 ? -8.558 -1.217 4.977 1.00 98.56 169 SER A N 1
ATOM 1311 C CA . SER A 1 169 ? -8.745 -2.319 5.925 1.00 98.56 169 SER A CA 1
ATOM 1312 C C . SER A 1 169 ? -8.294 -1.919 7.330 1.00 98.56 169 SER A C 1
ATOM 1314 O O . SER A 1 169 ? -9.033 -2.125 8.288 1.00 98.56 169 SER A O 1
ATOM 1316 N N . LEU A 1 170 ? -7.130 -1.276 7.456 1.00 98.56 170 LEU A N 1
ATOM 1317 C CA . LEU A 1 170 ? -6.593 -0.828 8.737 1.00 98.56 170 LEU A CA 1
ATOM 1318 C C . LEU A 1 170 ? -7.531 0.186 9.398 1.00 98.56 170 LEU A C 1
ATOM 1320 O O . LEU A 1 170 ? -7.938 -0.034 10.535 1.00 98.56 170 LEU A O 1
ATOM 1324 N N . ARG A 1 171 ? -7.980 1.222 8.674 1.00 98.38 171 ARG A N 1
ATOM 1325 C CA . ARG A 1 171 ? -8.970 2.192 9.187 1.00 98.38 171 ARG A CA 1
ATOM 1326 C C . ARG A 1 171 ? -10.251 1.505 9.670 1.00 98.38 171 ARG A C 1
ATOM 1328 O O . ARG A 1 171 ? -10.772 1.865 10.721 1.00 98.38 171 ARG A O 1
ATOM 1335 N N . THR A 1 172 ? -10.719 0.492 8.943 1.00 98.31 172 THR A N 1
ATOM 1336 C CA . THR A 1 172 ? -11.903 -0.293 9.327 1.00 98.31 172 THR A CA 1
ATOM 1337 C C . THR A 1 172 ? -11.659 -1.063 10.626 1.00 98.31 172 THR A C 1
ATOM 1339 O O . THR A 1 172 ? -12.477 -0.996 11.539 1.00 98.31 172 THR A O 1
ATOM 1342 N N . THR A 1 173 ? -10.510 -1.736 10.760 1.00 98.31 173 THR A N 1
ATOM 1343 C CA . THR A 1 173 ? -10.152 -2.448 11.999 1.00 98.31 173 THR A CA 1
ATOM 1344 C C . THR A 1 173 ? -9.953 -1.506 13.183 1.00 98.31 173 THR A C 1
ATOM 1346 O O . THR A 1 173 ? -10.358 -1.832 14.294 1.00 98.31 173 THR A O 1
ATOM 1349 N N . THR A 1 174 ? -9.394 -0.313 12.959 1.00 98.50 174 THR A N 1
ATOM 1350 C CA . THR A 1 174 ? -9.249 0.713 13.997 1.00 98.50 174 THR A CA 1
ATOM 1351 C C . THR A 1 174 ? -10.609 1.235 14.455 1.00 98.50 174 THR A C 1
ATOM 1353 O O . THR A 1 174 ? -10.816 1.382 15.655 1.00 98.50 174 THR A O 1
ATOM 1356 N N . SER A 1 175 ? -11.552 1.461 13.532 1.00 98.44 175 SER A N 1
ATOM 1357 C CA . SER A 1 175 ? -12.931 1.829 13.884 1.00 98.44 175 SER A CA 1
ATOM 1358 C C . SER A 1 175 ? -13.604 0.731 14.706 1.00 98.44 175 SER A C 1
ATOM 1360 O O . SER A 1 175 ? -14.128 1.010 15.776 1.00 98.44 175 SER A O 1
ATOM 1362 N N . ALA A 1 176 ? -13.507 -0.526 14.264 1.00 98.31 176 ALA A N 1
ATOM 1363 C CA . ALA A 1 176 ? -14.078 -1.659 14.988 1.00 98.31 176 ALA A CA 1
ATOM 1364 C C . ALA A 1 176 ? -13.474 -1.822 16.397 1.00 98.31 176 ALA A C 1
ATOM 1366 O O . ALA A 1 176 ? -14.181 -2.170 17.340 1.00 98.31 176 ALA A O 1
ATOM 1367 N N . LEU A 1 177 ? -12.177 -1.538 16.564 1.00 98.44 177 LEU A N 1
ATOM 1368 C CA . LEU A 1 177 ? -11.522 -1.539 17.873 1.00 98.44 177 LEU A CA 1
ATOM 1369 C C . LEU A 1 177 ? -12.037 -0.407 18.775 1.00 98.44 177 LEU A C 1
ATOM 1371 O O . LEU A 1 177 ? -12.239 -0.626 19.971 1.00 98.44 177 LEU A O 1
ATOM 1375 N N . ALA A 1 178 ? -12.257 0.789 18.224 1.00 98.31 178 ALA A N 1
ATOM 1376 C CA . ALA A 1 178 ? -12.842 1.905 18.964 1.00 98.31 178 ALA A CA 1
ATOM 1377 C C . ALA A 1 178 ? -14.270 1.573 19.427 1.00 98.31 178 ALA A C 1
ATOM 1379 O O . ALA A 1 178 ? -14.585 1.770 20.601 1.00 98.31 178 ALA A O 1
ATOM 1380 N N . ASP A 1 179 ? -15.085 0.978 18.552 1.00 98.31 179 ASP A N 1
ATOM 1381 C CA . ASP A 1 179 ? -16.446 0.534 18.876 1.00 98.31 179 ASP A CA 1
ATOM 1382 C C . ASP A 1 179 ? -16.446 -0.549 19.967 1.00 98.31 179 ASP A C 1
ATOM 1384 O O . ASP A 1 179 ? -17.210 -0.475 20.930 1.00 98.31 179 ASP A O 1
ATOM 1388 N N . ALA A 1 180 ? -15.539 -1.528 19.878 1.00 97.94 180 ALA A N 1
ATOM 1389 C CA . ALA A 1 180 ? -15.381 -2.556 20.906 1.00 97.94 180 ALA A CA 1
ATOM 1390 C C . ALA A 1 180 ? -14.944 -1.964 22.258 1.00 97.94 180 ALA A C 1
ATOM 1392 O O . ALA A 1 180 ? -15.418 -2.396 23.307 1.00 97.94 180 ALA A O 1
ATOM 1393 N N . THR A 1 181 ? -14.077 -0.949 22.241 1.00 97.94 181 THR A N 1
ATOM 1394 C CA . THR A 1 181 ? -13.629 -0.249 23.455 1.00 97.94 181 THR A CA 1
ATOM 1395 C C . THR A 1 181 ? -14.773 0.540 24.095 1.00 97.94 181 THR A C 1
ATOM 1397 O O . THR A 1 181 ? -14.934 0.507 25.314 1.00 97.94 181 THR A O 1
ATOM 1400 N N . ALA A 1 182 ? -15.603 1.208 23.287 1.00 97.94 182 ALA A N 1
ATOM 1401 C CA . ALA A 1 182 ? -16.803 1.887 23.769 1.00 97.94 182 ALA A CA 1
ATOM 1402 C C . ALA A 1 182 ? -17.804 0.890 24.375 1.00 97.94 182 ALA A C 1
ATOM 1404 O O . ALA A 1 182 ? -18.285 1.103 25.486 1.00 97.94 182 ALA A O 1
ATOM 1405 N N . SER A 1 183 ? -18.038 -0.243 23.704 1.00 97.75 183 SER A N 1
ATOM 1406 C CA . SER A 1 183 ? -18.911 -1.308 24.210 1.00 97.75 183 SER A CA 1
ATOM 1407 C C . SER A 1 183 ? -18.399 -1.916 25.523 1.00 97.75 183 SER A C 1
ATOM 1409 O O . SER A 1 183 ? -19.191 -2.197 26.423 1.00 97.75 183 SER A O 1
ATOM 1411 N N . LEU A 1 184 ? -17.079 -2.065 25.678 1.00 98.00 184 LEU A N 1
ATOM 1412 C CA . LEU A 1 184 ? -16.479 -2.517 26.933 1.00 98.00 184 LEU A CA 1
ATOM 1413 C C . LEU A 1 184 ? -16.733 -1.511 28.065 1.00 98.00 184 LEU A C 1
ATOM 1415 O O . LEU A 1 184 ? -17.195 -1.910 29.132 1.00 98.00 184 LEU A O 1
ATOM 1419 N N . ALA A 1 185 ? -16.517 -0.216 27.817 1.00 97.50 185 ALA A N 1
ATOM 1420 C CA . ALA A 1 185 ? -16.797 0.830 28.800 1.00 97.50 185 ALA A CA 1
ATOM 1421 C C . ALA A 1 185 ? -18.283 0.857 29.204 1.00 97.50 185 ALA A C 1
ATOM 1423 O O . ALA A 1 185 ? -18.605 0.959 30.388 1.00 97.50 185 ALA A O 1
ATOM 1424 N N . GLU A 1 186 ? -19.199 0.697 28.245 1.00 97.25 186 GLU A N 1
ATOM 1425 C CA . GLU A 1 186 ? -20.629 0.549 28.531 1.00 97.25 186 GLU A CA 1
ATOM 1426 C C . GLU A 1 186 ? -20.900 -0.677 29.412 1.00 97.25 186 GLU A C 1
ATOM 1428 O O . GLU A 1 186 ? -21.619 -0.576 30.409 1.00 97.25 186 GLU A O 1
ATOM 1433 N N . SER A 1 187 ? -20.276 -1.819 29.113 1.00 97.31 187 SER A N 1
ATOM 1434 C CA . SER A 1 187 ? -20.429 -3.034 29.916 1.00 97.31 187 SER A CA 1
ATOM 1435 C C . SER A 1 187 ? -19.909 -2.869 31.350 1.00 97.31 187 SER A C 1
ATOM 1437 O O . SER A 1 187 ? -20.567 -3.325 32.287 1.00 97.31 187 SER A O 1
ATOM 1439 N N . ASP A 1 188 ? -18.808 -2.139 31.549 1.00 98.00 188 ASP A N 1
ATOM 1440 C CA . ASP A 1 188 ? -18.264 -1.834 32.874 1.00 98.00 188 ASP A CA 1
ATOM 1441 C C . ASP A 1 188 ? -19.211 -0.931 33.672 1.00 98.00 188 ASP A C 1
ATOM 1443 O O . ASP A 1 188 ? -19.454 -1.171 34.859 1.00 98.00 188 ASP A O 1
ATOM 1447 N N . THR A 1 189 ? -19.811 0.076 33.025 1.00 97.50 189 THR A N 1
ATOM 1448 C CA . THR A 1 189 ? -20.821 0.926 33.679 1.00 97.50 189 THR A CA 1
ATOM 1449 C C . THR A 1 189 ? -22.079 0.141 34.047 1.00 97.50 189 THR A C 1
ATOM 1451 O O . THR A 1 189 ? -22.606 0.309 35.149 1.00 97.50 189 THR A O 1
ATOM 1454 N N . ALA A 1 190 ? -22.532 -0.769 33.178 1.00 97.00 190 ALA A N 1
ATOM 1455 C CA . ALA A 1 190 ? -23.658 -1.650 33.462 1.00 97.00 190 ALA A CA 1
ATOM 1456 C C . ALA A 1 190 ? -23.339 -2.591 34.634 1.00 97.00 190 ALA A C 1
ATOM 1458 O O . ALA A 1 190 ? -24.150 -2.750 35.546 1.00 97.00 190 ALA A O 1
ATOM 1459 N N . LEU A 1 191 ? -22.132 -3.158 34.669 1.00 97.56 191 LEU A N 1
ATOM 1460 C CA . LEU A 1 191 ? -21.675 -4.008 35.763 1.00 97.56 191 LEU A CA 1
ATOM 1461 C C . LEU A 1 191 ? -21.630 -3.228 37.086 1.00 97.56 191 LEU A C 1
ATOM 1463 O O . LEU A 1 191 ? -22.155 -3.710 38.092 1.00 97.56 191 LEU A O 1
ATOM 1467 N N . ALA A 1 192 ? -21.085 -2.010 37.097 1.00 97.19 192 ALA A N 1
ATOM 1468 C CA . ALA A 1 192 ? -21.090 -1.146 38.278 1.00 97.19 192 ALA A CA 1
ATOM 1469 C C . ALA A 1 192 ? -22.518 -0.842 38.768 1.00 97.19 192 ALA A C 1
ATOM 1471 O O . ALA A 1 192 ? -22.790 -0.933 39.966 1.00 97.19 192 ALA A O 1
ATOM 1472 N N . ALA A 1 193 ? -23.450 -0.566 37.849 1.00 96.75 193 ALA A N 1
ATOM 1473 C CA . ALA A 1 193 ? -24.855 -0.351 38.184 1.00 96.75 193 ALA A CA 1
ATOM 1474 C C . ALA A 1 193 ? -25.506 -1.604 38.799 1.00 96.75 193 ALA A C 1
ATOM 1476 O O . ALA A 1 193 ? -26.185 -1.502 39.820 1.00 96.75 193 ALA A O 1
ATOM 1477 N N . THR A 1 194 ? -25.255 -2.795 38.241 1.00 97.06 194 THR A N 1
ATOM 1478 C CA . THR A 1 194 ? -25.795 -4.051 38.798 1.00 97.06 194 THR A CA 1
ATOM 1479 C C . THR A 1 194 ? -25.238 -4.372 40.185 1.00 97.06 194 THR A C 1
ATOM 1481 O O . THR A 1 194 ? -25.978 -4.862 41.038 1.00 97.06 194 THR A O 1
ATOM 1484 N N . LYS A 1 195 ? -23.963 -4.053 40.451 1.00 97.69 195 LYS A N 1
ATOM 1485 C CA . LYS A 1 195 ? -23.370 -4.177 41.791 1.00 97.69 195 LYS A CA 1
ATOM 1486 C C . LYS A 1 195 ? -24.042 -3.240 42.792 1.00 97.69 195 LYS A C 1
ATOM 1488 O O . LYS A 1 195 ? -24.441 -3.694 43.859 1.00 97.69 195 LYS A O 1
ATOM 1493 N N . ALA A 1 196 ? -24.245 -1.974 42.430 1.00 96.81 196 ALA A N 1
ATOM 1494 C CA . ALA A 1 196 ? -24.949 -1.020 43.287 1.00 96.81 196 ALA A CA 1
ATOM 1495 C C . ALA A 1 196 ? -26.402 -1.454 43.568 1.00 96.81 196 ALA A C 1
ATOM 1497 O O . ALA A 1 196 ? -26.893 -1.310 44.688 1.00 96.81 196 ALA A O 1
ATOM 1498 N N . GLU A 1 197 ? -27.094 -2.031 42.578 1.00 96.88 197 GLU A N 1
ATOM 1499 C CA . GLU A 1 197 ? -28.439 -2.580 42.778 1.00 96.88 197 GLU A CA 1
ATOM 1500 C C . GLU A 1 197 ? -28.434 -3.798 43.718 1.00 96.88 197 GLU A C 1
ATOM 1502 O O . GLU A 1 197 ? -29.327 -3.931 44.560 1.00 96.88 197 GLU A O 1
ATOM 1507 N N . LEU A 1 198 ? -27.430 -4.676 43.614 1.00 97.06 198 LEU A N 1
ATOM 1508 C CA . LEU A 1 198 ? -27.255 -5.807 44.526 1.00 97.06 198 LEU A CA 1
ATOM 1509 C C . LEU A 1 198 ? -27.081 -5.323 45.974 1.00 97.06 198 LEU A C 1
ATOM 1511 O O . LEU A 1 198 ? -27.827 -5.759 46.850 1.00 97.06 198 LEU A O 1
ATOM 1515 N N . GLU A 1 199 ? -26.172 -4.376 46.210 1.00 96.94 199 GLU A N 1
ATOM 1516 C CA . GLU A 1 199 ? -25.936 -3.783 47.534 1.00 96.94 199 GLU A CA 1
ATOM 1517 C C . GLU A 1 199 ? -27.202 -3.104 48.082 1.00 96.94 199 GLU A C 1
ATOM 1519 O O . GLU A 1 199 ? -27.567 -3.269 49.251 1.00 96.94 199 GLU A O 1
ATOM 1524 N N . ALA A 1 200 ? -27.945 -2.392 47.227 1.00 96.12 200 ALA A N 1
ATOM 1525 C CA . ALA A 1 200 ? -29.221 -1.797 47.606 1.00 96.12 200 ALA A CA 1
ATOM 1526 C C . ALA A 1 200 ? -30.242 -2.866 48.037 1.00 96.12 200 ALA A C 1
ATOM 1528 O O . ALA A 1 200 ? -30.911 -2.698 49.063 1.00 96.12 200 ALA A O 1
ATOM 1529 N N . ARG A 1 201 ? -30.336 -3.990 47.313 1.00 96.12 201 ARG A N 1
ATOM 1530 C CA . ARG A 1 201 ? -31.212 -5.121 47.671 1.00 96.12 201 ARG A CA 1
ATOM 1531 C C . ARG A 1 201 ? -30.790 -5.791 48.976 1.00 96.12 201 ARG A C 1
ATOM 1533 O O . ARG A 1 201 ? -31.661 -6.137 49.774 1.00 96.12 201 ARG A O 1
ATOM 1540 N N . GLU A 1 202 ? -29.495 -5.952 49.223 1.00 97.12 202 GLU A N 1
ATOM 1541 C CA . GLU A 1 202 ? -28.981 -6.481 50.492 1.00 97.12 202 GLU A CA 1
ATOM 1542 C C . GLU A 1 202 ? -29.323 -5.557 51.664 1.00 97.12 202 GLU A C 1
ATOM 1544 O O . GLU A 1 202 ? -29.868 -6.013 52.670 1.00 97.12 202 GLU A O 1
ATOM 1549 N N . SER A 1 203 ? -29.137 -4.243 51.505 1.00 95.94 203 SER A N 1
ATOM 1550 C CA . SER A 1 203 ? -29.527 -3.267 52.530 1.00 95.94 203 SER A CA 1
ATOM 1551 C C . SER A 1 203 ? -31.034 -3.293 52.825 1.00 95.94 203 SER A C 1
ATOM 1553 O O . SER A 1 203 ? -31.454 -3.163 53.978 1.00 95.94 203 SER A O 1
ATOM 1555 N N . ALA A 1 204 ? -31.867 -3.506 51.800 1.00 95.38 204 ALA A N 1
ATOM 1556 C CA . ALA A 1 204 ? -33.309 -3.641 51.954 1.00 95.38 204 ALA A CA 1
ATOM 1557 C C . ALA A 1 204 ? -33.687 -4.937 52.688 1.00 95.38 204 ALA A C 1
ATOM 1559 O O . ALA A 1 204 ? -34.586 -4.910 53.528 1.00 95.38 204 ALA A O 1
ATOM 1560 N N . ARG A 1 205 ? -32.985 -6.050 52.427 1.00 96.56 205 ARG A N 1
ATOM 1561 C CA . ARG A 1 205 ? -33.162 -7.307 53.175 1.00 96.56 205 ARG A CA 1
ATOM 1562 C C . ARG A 1 205 ? -32.832 -7.132 54.655 1.00 96.56 205 ARG A C 1
ATOM 1564 O O . ARG A 1 205 ? -33.652 -7.503 55.483 1.00 96.56 205 ARG A O 1
ATOM 1571 N N . ILE A 1 206 ? -31.715 -6.479 54.980 1.00 96.38 206 ILE A N 1
ATOM 1572 C CA . ILE A 1 206 ? -31.333 -6.194 56.374 1.00 96.38 206 ILE A CA 1
ATOM 1573 C C . ILE A 1 206 ? -32.418 -5.370 57.081 1.00 96.38 206 ILE A C 1
ATOM 1575 O O . ILE A 1 206 ? -32.821 -5.702 58.194 1.00 96.38 206 ILE A O 1
ATOM 1579 N N . LYS A 1 207 ? -32.942 -4.321 56.430 1.00 96.12 207 LYS A N 1
ATOM 1580 C CA . LYS A 1 207 ? -34.051 -3.518 56.981 1.00 96.12 207 LYS A CA 1
ATOM 1581 C C . LYS A 1 207 ? -35.318 -4.345 57.188 1.00 96.12 207 LYS A C 1
ATOM 1583 O O . LYS A 1 207 ? -36.003 -4.166 58.188 1.00 96.12 207 LYS A O 1
ATOM 1588 N N . LEU A 1 208 ? -35.639 -5.235 56.253 1.00 96.38 208 LEU A N 1
ATOM 1589 C CA . LEU A 1 208 ? -36.799 -6.117 56.352 1.00 96.38 208 L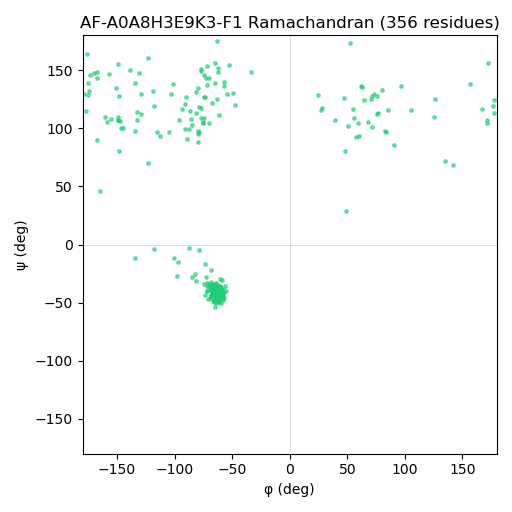EU A CA 1
ATOM 1590 C C . LEU A 1 208 ? -36.654 -7.080 57.538 1.00 96.38 208 LEU A C 1
ATOM 1592 O O . LEU A 1 208 ? -37.606 -7.254 58.297 1.00 96.38 208 LEU A O 1
ATOM 1596 N N . ASP A 1 209 ? -35.474 -7.663 57.736 1.00 96.50 209 ASP A N 1
ATOM 1597 C CA . ASP A 1 209 ? -35.211 -8.552 58.869 1.00 96.50 209 ASP A CA 1
ATOM 1598 C C . ASP A 1 209 ? -35.226 -7.799 60.211 1.00 96.50 209 ASP A C 1
ATOM 1600 O O . ASP A 1 209 ? -35.775 -8.312 61.185 1.00 96.50 209 ASP A O 1
ATOM 1604 N N . ALA A 1 210 ? -34.748 -6.550 60.251 1.00 95.94 210 ALA A N 1
ATOM 1605 C CA . ALA A 1 210 ? -34.894 -5.678 61.419 1.00 95.94 210 ALA A CA 1
ATOM 1606 C C . ALA A 1 210 ? -36.371 -5.380 61.741 1.00 95.94 210 ALA A C 1
ATOM 1608 O O . ALA A 1 210 ? -36.795 -5.552 62.881 1.00 95.94 210 ALA A O 1
ATOM 1609 N N . LEU A 1 211 ? -37.182 -5.029 60.735 1.00 95.88 211 LEU A N 1
ATOM 1610 C CA . LEU A 1 211 ? -38.622 -4.799 60.916 1.00 95.88 211 LEU A CA 1
ATOM 1611 C C . LEU A 1 211 ? -39.363 -6.059 61.379 1.00 95.88 211 LEU A C 1
ATOM 1613 O O . LEU A 1 211 ? -40.287 -5.968 62.183 1.00 95.88 211 LEU A O 1
ATOM 1617 N N . LYS A 1 212 ? -38.968 -7.246 60.899 1.00 95.94 212 LYS A N 1
ATOM 1618 C CA . LYS A 1 212 ? -39.507 -8.514 61.413 1.00 95.94 212 LYS A CA 1
ATOM 1619 C C . LYS A 1 212 ? -39.172 -8.702 62.892 1.00 95.94 212 LYS A C 1
ATOM 1621 O O . LYS A 1 212 ? -40.052 -9.094 63.648 1.00 95.94 212 LYS A O 1
ATOM 1626 N N . ALA A 1 213 ? -37.937 -8.414 63.306 1.00 95.62 213 ALA A N 1
ATOM 1627 C CA . ALA A 1 213 ? -37.535 -8.514 64.707 1.00 95.62 213 ALA A CA 1
ATOM 1628 C C . ALA A 1 213 ? -38.298 -7.519 65.601 1.00 95.62 213 ALA A C 1
ATOM 1630 O O . ALA A 1 213 ? -38.787 -7.907 66.660 1.00 95.62 213 ALA A O 1
ATOM 1631 N N . GLU A 1 214 ? -38.470 -6.269 65.157 1.00 96.38 214 GLU A N 1
ATOM 1632 C CA . GLU A 1 214 ? -39.291 -5.266 65.853 1.00 96.38 214 GLU A CA 1
ATOM 1633 C C . GLU A 1 214 ? -40.757 -5.703 65.971 1.00 96.38 214 GLU A C 1
ATOM 1635 O O . GLU A 1 214 ? -41.378 -5.540 67.020 1.00 96.38 214 GLU A O 1
ATOM 1640 N N . LEU A 1 215 ? -41.313 -6.306 64.918 1.00 95.56 215 LEU A N 1
ATOM 1641 C CA . LEU A 1 215 ? -42.679 -6.824 64.922 1.00 95.56 215 LEU A CA 1
ATOM 1642 C C . LEU A 1 215 ? -42.846 -7.966 65.935 1.00 95.56 215 LEU A C 1
ATOM 1644 O O . LEU A 1 215 ? -43.829 -7.979 66.676 1.00 95.56 215 LEU A O 1
ATOM 1648 N N . GLU A 1 216 ? -41.900 -8.905 65.999 1.00 96.25 216 GLU A N 1
ATOM 1649 C CA . GLU A 1 216 ? -41.918 -9.969 67.011 1.00 96.25 216 GLU A CA 1
ATOM 1650 C C . GLU A 1 216 ? -41.756 -9.415 68.438 1.00 96.25 216 GLU A C 1
ATOM 1652 O O . GLU A 1 216 ? -42.446 -9.871 69.350 1.00 96.25 216 GLU A O 1
ATOM 1657 N N . ALA A 1 217 ? -40.940 -8.374 68.638 1.00 94.94 217 ALA A N 1
ATOM 1658 C CA . ALA A 1 217 ? -40.832 -7.693 69.930 1.00 94.94 217 ALA A CA 1
ATOM 1659 C C . ALA A 1 217 ? -42.157 -7.026 70.348 1.00 94.94 217 ALA A C 1
ATOM 1661 O O . ALA A 1 217 ? -42.623 -7.226 71.469 1.00 94.94 217 ALA A O 1
ATOM 1662 N N . LEU A 1 218 ? -42.819 -6.308 69.433 1.00 95.44 218 LEU A N 1
ATOM 1663 C CA . LEU A 1 218 ? -44.125 -5.690 69.692 1.00 95.44 218 LEU A CA 1
ATOM 1664 C C . LEU A 1 218 ? -45.221 -6.724 69.975 1.00 95.44 218 LEU A C 1
ATOM 1666 O O . LEU A 1 218 ? -46.108 -6.468 70.787 1.00 95.44 218 LEU A O 1
ATOM 1670 N N . LYS A 1 219 ? -45.177 -7.899 69.335 1.00 95.50 219 LYS A N 1
ATOM 1671 C CA . LYS A 1 219 ? -46.086 -9.007 69.668 1.00 95.50 219 LYS A CA 1
ATOM 1672 C C . LYS A 1 219 ? -45.877 -9.497 71.101 1.00 95.50 219 LYS A C 1
ATOM 1674 O O . LYS A 1 219 ? -46.863 -9.703 71.801 1.00 95.50 219 LYS A O 1
ATOM 1679 N N . ALA A 1 220 ? -44.629 -9.640 71.546 1.00 95.19 220 ALA A N 1
ATOM 1680 C CA . ALA A 1 220 ? -44.325 -10.024 72.924 1.00 95.19 220 ALA A CA 1
ATOM 1681 C C . ALA A 1 220 ? -44.772 -8.944 73.934 1.00 95.19 220 ALA A C 1
ATOM 1683 O O . ALA A 1 220 ? -45.359 -9.259 74.971 1.00 95.19 220 ALA A O 1
ATOM 1684 N N . GLU A 1 221 ? -44.577 -7.658 73.626 1.00 95.31 221 GLU A N 1
ATOM 1685 C CA . GLU A 1 221 ? -45.114 -6.553 74.438 1.00 95.31 221 GLU A CA 1
ATOM 1686 C C . GLU A 1 221 ? -46.652 -6.562 74.482 1.00 95.31 221 GLU A C 1
ATOM 1688 O O . GLU A 1 221 ? -47.265 -6.362 75.533 1.00 95.31 221 GLU A O 1
ATOM 1693 N N . LEU A 1 222 ? -47.310 -6.853 73.359 1.00 94.62 222 LEU A N 1
ATOM 1694 C CA . LEU A 1 222 ? -48.762 -7.001 73.322 1.00 94.62 222 LEU A CA 1
ATOM 1695 C C . LEU A 1 222 ? -49.231 -8.169 74.203 1.00 94.62 222 LEU A C 1
ATOM 1697 O O . LEU A 1 222 ? -50.188 -8.020 74.958 1.00 94.62 222 LEU A O 1
ATOM 1701 N N . GLU A 1 223 ? -48.546 -9.312 74.157 1.00 94.88 223 GLU A N 1
ATOM 1702 C CA . GLU A 1 223 ? -48.876 -10.473 74.987 1.00 94.88 223 GLU A CA 1
ATOM 1703 C C . GLU A 1 223 ? -48.705 -10.167 76.484 1.00 94.88 223 GLU A C 1
ATOM 1705 O O . GLU A 1 223 ? -49.609 -10.428 77.276 1.00 94.88 223 GLU A O 1
ATOM 1710 N N . THR A 1 224 ? -47.605 -9.518 76.874 1.00 94.38 224 THR A N 1
ATOM 1711 C CA . THR A 1 224 ? -47.359 -9.117 78.274 1.00 94.38 224 THR A CA 1
ATOM 1712 C C . THR A 1 224 ? -48.344 -8.059 78.783 1.00 94.38 224 THR A C 1
ATOM 1714 O O . THR A 1 224 ? -48.795 -8.116 79.927 1.00 94.38 224 THR A O 1
ATOM 1717 N N . THR A 1 225 ? -48.741 -7.093 77.952 1.00 93.44 225 THR A N 1
ATOM 1718 C CA . THR A 1 225 ? -49.791 -6.131 78.335 1.00 93.44 225 THR A CA 1
ATOM 1719 C C . THR A 1 225 ? -51.159 -6.801 78.445 1.00 93.44 225 THR A C 1
ATOM 1721 O O . THR A 1 225 ? -51.973 -6.417 79.292 1.00 93.44 225 THR A O 1
ATOM 1724 N N . GLN A 1 226 ? -51.417 -7.827 77.633 1.00 93.69 226 GLN A N 1
ATOM 1725 C CA . GLN A 1 226 ? -52.639 -8.614 77.701 1.00 93.69 226 GLN A CA 1
ATOM 1726 C C . GLN A 1 226 ? -52.702 -9.458 78.982 1.00 93.69 226 GLN A C 1
ATOM 1728 O O . GLN A 1 226 ? -53.737 -9.431 79.654 1.00 93.69 226 GLN A O 1
ATOM 1733 N N . THR A 1 227 ? -51.606 -10.110 79.388 1.00 93.56 227 THR A N 1
ATOM 1734 C CA . THR A 1 227 ? -51.541 -10.825 80.676 1.00 93.56 227 THR A CA 1
ATOM 1735 C C . THR A 1 227 ? -51.701 -9.869 81.858 1.00 93.56 227 THR A C 1
ATOM 1737 O O . THR A 1 227 ? -52.547 -10.112 82.719 1.00 93.56 227 THR A O 1
ATOM 1740 N N . ALA A 1 228 ? -51.012 -8.721 81.855 1.00 93.19 228 ALA A N 1
ATOM 1741 C CA . ALA A 1 228 ? -51.167 -7.695 82.889 1.00 93.19 228 ALA A CA 1
ATOM 1742 C C . ALA A 1 228 ? -52.616 -7.182 82.982 1.00 93.19 228 ALA A C 1
ATOM 1744 O O . ALA A 1 228 ? -53.172 -7.022 84.071 1.00 93.19 228 ALA A O 1
ATOM 1745 N N . ARG A 1 229 ? -53.284 -6.957 81.842 1.00 92.69 229 ARG A N 1
ATOM 1746 C CA . ARG A 1 229 ? -54.707 -6.582 81.807 1.00 92.69 229 ARG A CA 1
ATOM 1747 C C . ARG A 1 229 ? -55.588 -7.649 82.455 1.00 92.69 229 ARG A C 1
ATOM 1749 O O . ARG A 1 229 ? -56.536 -7.298 83.166 1.00 92.69 229 ARG A O 1
ATOM 1756 N N . ASP A 1 230 ? -55.330 -8.921 82.186 1.00 93.56 230 ASP A N 1
ATOM 1757 C CA . ASP A 1 230 ? -56.122 -10.015 82.742 1.00 93.56 230 ASP A CA 1
ATOM 1758 C C . ASP A 1 230 ? -55.880 -10.180 84.256 1.00 93.56 230 ASP A C 1
ATOM 1760 O O . ASP A 1 230 ? -56.843 -10.359 85.007 1.00 93.56 230 ASP A O 1
ATOM 1764 N N . GLU A 1 231 ? -54.656 -9.955 84.740 1.00 93.12 231 GLU A N 1
ATOM 1765 C CA . GLU A 1 231 ? -54.340 -9.850 86.174 1.00 93.12 231 GLU A CA 1
ATOM 1766 C C . GLU A 1 231 ? -55.059 -8.673 86.854 1.00 93.12 231 GLU A C 1
ATOM 1768 O O . GLU A 1 231 ? -55.650 -8.835 87.930 1.00 93.12 231 GLU A O 1
ATOM 1773 N N . TYR A 1 232 ? -55.083 -7.493 86.222 1.00 92.50 232 TYR A N 1
ATOM 1774 C CA . TYR A 1 232 ? -55.831 -6.335 86.724 1.00 92.50 232 TYR A CA 1
ATOM 1775 C C . TYR A 1 232 ? -57.331 -6.618 86.807 1.00 92.50 232 TYR A C 1
ATOM 1777 O O . TYR A 1 232 ? -57.975 -6.258 87.795 1.00 92.50 232 TYR A O 1
ATOM 1785 N N . LYS A 1 233 ? -57.912 -7.289 85.805 1.00 92.75 233 LYS A N 1
ATOM 1786 C CA . LYS A 1 233 ? -59.323 -7.704 85.847 1.00 92.75 233 LYS A CA 1
ATOM 1787 C C . LYS A 1 233 ? -59.596 -8.686 86.979 1.00 92.75 233 LYS A C 1
ATOM 1789 O O . LYS A 1 233 ? -60.627 -8.566 87.645 1.00 92.75 233 LYS A O 1
ATOM 1794 N N . LEU A 1 234 ? -58.698 -9.642 87.207 1.00 92.00 234 LEU A N 1
ATOM 1795 C CA . LEU A 1 234 ? -58.830 -10.617 88.286 1.00 92.00 234 LEU A CA 1
ATOM 1796 C C . LEU A 1 234 ? -58.750 -9.922 89.652 1.00 92.00 234 LEU A C 1
ATOM 1798 O O . LEU A 1 234 ? -59.631 -10.130 90.491 1.00 92.00 234 LEU A O 1
ATOM 1802 N N . SER A 1 235 ? -57.791 -9.011 89.824 1.00 92.19 235 SER A N 1
ATOM 1803 C CA . SER A 1 235 ? -57.646 -8.159 91.013 1.00 92.19 235 SER A CA 1
ATOM 1804 C C . SER A 1 235 ? -58.881 -7.286 91.252 1.00 92.19 235 SER A C 1
ATOM 1806 O O . SER A 1 235 ? -59.410 -7.250 92.362 1.00 92.19 235 SER A O 1
ATOM 1808 N N . LEU A 1 236 ? -59.423 -6.660 90.202 1.00 92.12 236 LEU A N 1
ATOM 1809 C CA . LEU A 1 236 ? -60.680 -5.908 90.261 1.00 92.12 236 LEU A CA 1
ATOM 1810 C C . LEU A 1 236 ? -61.851 -6.805 90.693 1.00 92.12 236 LEU A C 1
ATOM 1812 O O . LEU A 1 236 ? -62.686 -6.390 91.495 1.00 92.12 236 LEU A O 1
ATOM 1816 N N . SER A 1 237 ? -61.934 -8.035 90.176 1.00 91.62 237 SER A N 1
ATOM 1817 C CA . SER A 1 237 ? -62.981 -8.989 90.562 1.00 91.62 237 SER A CA 1
ATOM 1818 C C . SER A 1 237 ? -62.884 -9.377 92.042 1.00 91.62 237 SER A C 1
ATOM 1820 O O . SER A 1 237 ? -63.909 -9.461 92.720 1.00 91.62 237 SER A O 1
ATOM 1822 N N . LYS A 1 238 ? -61.660 -9.549 92.558 1.00 91.94 238 LYS A N 1
ATOM 1823 C CA . LYS A 1 238 ? -61.386 -9.849 93.965 1.00 91.94 238 LYS A CA 1
ATOM 1824 C C . LYS A 1 238 ? -61.772 -8.671 94.858 1.00 91.94 238 LYS A C 1
ATOM 1826 O O . LYS A 1 238 ? -62.563 -8.860 95.775 1.00 91.94 238 LYS A O 1
ATOM 1831 N N . ALA A 1 239 ? -61.344 -7.458 94.513 1.00 90.25 239 ALA A N 1
ATOM 1832 C CA . ALA A 1 239 ? -61.720 -6.241 95.231 1.00 90.25 239 ALA A CA 1
ATOM 1833 C C . ALA A 1 239 ? -63.242 -6.012 95.232 1.00 90.25 239 ALA A C 1
ATOM 1835 O O . ALA A 1 239 ? -63.811 -5.627 96.247 1.00 90.25 239 ALA A O 1
ATOM 1836 N N . LYS A 1 240 ? -63.942 -6.303 94.123 1.00 91.88 240 LYS A N 1
ATOM 1837 C CA . LYS A 1 240 ? -65.415 -6.260 94.078 1.00 91.88 240 LYS A CA 1
ATOM 1838 C C . LYS A 1 240 ? -66.058 -7.265 95.041 1.00 91.88 240 LYS A C 1
ATOM 1840 O O . LYS A 1 240 ? -67.056 -6.926 95.676 1.00 91.88 240 LYS A O 1
ATOM 1845 N N . LYS A 1 241 ? -65.505 -8.479 95.160 1.00 90.25 241 LYS A N 1
ATOM 1846 C CA . LYS A 1 241 ? -65.969 -9.490 96.126 1.00 90.25 241 LYS A CA 1
ATOM 1847 C C . LYS A 1 241 ? -65.705 -9.050 97.566 1.00 90.25 241 LYS A C 1
ATOM 1849 O O . LYS A 1 241 ? -66.631 -9.080 98.370 1.00 90.25 241 LYS A O 1
ATOM 1854 N N . GLU A 1 242 ? -64.502 -8.576 97.874 1.00 90.75 242 GLU A N 1
ATOM 1855 C CA . GLU A 1 242 ? -64.151 -8.032 99.195 1.00 90.75 242 GLU A CA 1
ATOM 1856 C C . GLU A 1 242 ? -65.054 -6.851 99.569 1.00 90.75 242 GLU A C 1
ATOM 1858 O O . GLU A 1 242 ? -65.654 -6.853 100.637 1.00 90.75 242 GLU A O 1
ATOM 1863 N N . LEU A 1 243 ? -65.275 -5.904 98.651 1.00 89.25 243 LEU A N 1
ATOM 1864 C CA . LEU A 1 243 ? -66.219 -4.801 98.840 1.00 89.25 243 LEU A CA 1
ATOM 1865 C C . LEU A 1 243 ? -67.638 -5.308 99.137 1.00 89.25 243 LEU A C 1
ATOM 1867 O O . LEU A 1 243 ? -68.331 -4.750 99.986 1.00 89.25 243 LEU A O 1
ATOM 1871 N N . SER A 1 244 ? -68.091 -6.358 98.444 1.00 88.69 244 SER A N 1
ATOM 1872 C CA . SER A 1 244 ? -69.400 -6.963 98.714 1.00 88.69 244 SER A CA 1
ATOM 1873 C C . SER A 1 244 ? -69.471 -7.652 100.085 1.00 88.69 244 SER A C 1
ATOM 1875 O O . SER A 1 244 ? -70.513 -7.547 100.734 1.00 88.69 244 SER A O 1
ATOM 1877 N N . SER A 1 245 ? -68.367 -8.262 100.545 1.00 87.19 245 SER A N 1
ATOM 1878 C CA . SER A 1 245 ? -68.214 -8.845 101.889 1.00 87.19 245 SER A CA 1
ATOM 1879 C C . SER A 1 245 ? -68.270 -7.769 102.960 1.00 87.19 245 SER A C 1
ATOM 1881 O O . SER A 1 245 ? -69.153 -7.804 103.807 1.00 87.19 245 SER A O 1
ATOM 1883 N N . VAL A 1 246 ? -67.432 -6.733 102.851 1.00 87.62 246 VAL A N 1
ATOM 1884 C CA . VAL A 1 246 ? -67.423 -5.590 103.777 1.00 87.62 246 VAL A CA 1
ATOM 1885 C C . VAL A 1 246 ? -68.790 -4.914 103.811 1.00 87.62 246 VAL A C 1
ATOM 1887 O O . VAL A 1 246 ? -69.268 -4.519 104.866 1.00 87.62 246 VAL A O 1
ATOM 1890 N N . LYS A 1 247 ? -69.484 -4.809 102.671 1.00 86.75 247 LYS A N 1
ATOM 1891 C CA . LYS A 1 247 ? -70.855 -4.285 102.635 1.00 86.75 247 LYS A CA 1
ATOM 1892 C C . LYS A 1 247 ? -71.847 -5.187 103.382 1.00 86.75 247 LYS A C 1
ATOM 1894 O O . LYS A 1 247 ? -72.810 -4.661 103.935 1.00 86.75 247 LYS A O 1
ATOM 1899 N N . HIS A 1 248 ? -71.665 -6.508 103.376 1.00 83.38 248 HIS A N 1
ATOM 1900 C CA . HIS A 1 248 ? -72.449 -7.437 104.199 1.00 83.38 248 HIS A CA 1
ATOM 1901 C C . HIS A 1 248 ? -72.091 -7.320 105.679 1.00 83.38 248 HIS A C 1
ATOM 1903 O O . HIS A 1 248 ? -72.997 -7.173 106.488 1.00 83.38 248 HIS A O 1
ATOM 1909 N N . GLU A 1 249 ? -70.807 -7.291 106.026 1.00 84.31 249 GLU A N 1
ATOM 1910 C CA . GLU A 1 249 ? -70.331 -7.080 107.398 1.00 84.31 249 GLU A CA 1
ATOM 1911 C C . GLU A 1 249 ? -70.837 -5.750 107.966 1.00 84.31 249 GLU A C 1
ATOM 1913 O O . GLU A 1 249 ? -71.368 -5.713 109.065 1.00 84.31 249 GLU A O 1
ATOM 1918 N N . LEU A 1 250 ? -70.790 -4.661 107.195 1.00 81.88 250 LEU A N 1
ATOM 1919 C CA . LEU A 1 250 ? -71.340 -3.363 107.593 1.00 81.88 250 LEU A CA 1
ATOM 1920 C C . LEU A 1 250 ? -72.857 -3.429 107.827 1.00 81.88 250 LEU A C 1
ATOM 1922 O O . LEU A 1 250 ? -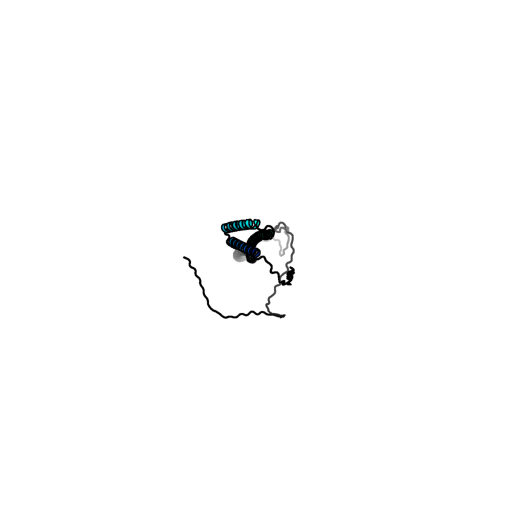73.372 -2.790 108.742 1.00 81.88 250 LEU A O 1
ATOM 1926 N N . LYS A 1 251 ? -73.591 -4.179 106.993 1.00 81.50 251 LYS A N 1
ATOM 1927 C CA . LYS A 1 251 ? -75.026 -4.420 107.208 1.00 81.50 251 LYS A CA 1
ATOM 1928 C C . LYS A 1 251 ? -75.270 -5.247 108.468 1.00 81.50 251 LYS A C 1
ATOM 1930 O O . LYS A 1 251 ? -76.209 -4.932 109.186 1.00 81.50 251 LYS A O 1
ATOM 1935 N N . GLN A 1 252 ? -74.435 -6.250 108.730 1.00 78.81 252 GLN A N 1
ATOM 1936 C CA . GLN A 1 252 ? -74.495 -7.074 109.933 1.00 78.81 252 GLN A CA 1
ATOM 1937 C C . GLN A 1 252 ? -74.222 -6.232 111.179 1.00 78.81 252 GLN A C 1
ATOM 1939 O O . GLN A 1 252 ? -75.052 -6.212 112.068 1.00 78.81 252 GLN A O 1
ATOM 1944 N N . VAL A 1 253 ? -73.148 -5.437 111.199 1.00 77.06 253 VAL A N 1
ATOM 1945 C CA . VAL A 1 253 ? -72.833 -4.517 112.304 1.00 77.06 253 VAL A CA 1
ATOM 1946 C C . VAL A 1 253 ? -73.944 -3.491 112.517 1.00 77.06 253 VAL A C 1
ATOM 1948 O O . VAL A 1 253 ? -74.248 -3.166 113.657 1.00 77.06 253 VAL A O 1
ATOM 1951 N N . ARG A 1 254 ? -74.577 -2.981 111.451 1.00 73.62 254 ARG A N 1
ATOM 1952 C CA . ARG A 1 254 ? -75.763 -2.121 111.596 1.00 73.62 254 ARG A CA 1
ATOM 1953 C C . ARG A 1 254 ? -76.940 -2.866 112.218 1.00 73.62 254 ARG A C 1
ATOM 1955 O O . ARG A 1 254 ? -77.556 -2.325 113.121 1.00 73.62 254 ARG A O 1
ATOM 1962 N N . ALA A 1 255 ? -77.219 -4.093 111.783 1.00 70.69 255 ALA A N 1
ATOM 1963 C CA . ALA A 1 255 ? -78.252 -4.923 112.399 1.00 70.69 255 ALA A CA 1
ATOM 1964 C C . ALA A 1 255 ? -77.924 -5.249 113.871 1.00 70.69 255 ALA A C 1
ATOM 1966 O O . ALA A 1 255 ? -78.811 -5.222 114.718 1.00 70.69 255 ALA A O 1
ATOM 1967 N N . ASP A 1 256 ? -76.650 -5.475 114.196 1.00 64.69 256 ASP A N 1
ATOM 1968 C CA . ASP A 1 256 ? -76.173 -5.709 115.559 1.00 64.69 256 ASP A CA 1
ATOM 1969 C C . ASP A 1 256 ? -76.256 -4.422 116.410 1.00 64.69 256 ASP A C 1
ATOM 1971 O O . ASP A 1 256 ? -76.627 -4.489 117.579 1.00 64.69 256 ASP A O 1
ATOM 1975 N N . GLN A 1 257 ? -75.997 -3.238 115.834 1.00 60.03 257 GLN A N 1
ATOM 1976 C CA . GLN A 1 257 ? -76.243 -1.932 116.470 1.00 60.03 257 GLN A CA 1
ATOM 1977 C C . GLN A 1 257 ? -77.738 -1.664 116.692 1.00 60.03 257 GLN A C 1
ATOM 1979 O O . GLN A 1 257 ? -78.103 -1.109 117.725 1.00 60.03 257 GLN A O 1
ATOM 1984 N N . ASP A 1 258 ? -78.601 -2.104 115.776 1.00 56.25 258 ASP A N 1
ATOM 1985 C CA . ASP A 1 258 ? -80.059 -2.003 115.910 1.00 56.25 258 ASP A CA 1
ATOM 1986 C C . ASP A 1 258 ? -80.630 -3.015 116.934 1.00 56.25 258 ASP A C 1
ATOM 1988 O O . ASP A 1 258 ? -81.751 -2.849 117.418 1.00 56.25 258 ASP A O 1
ATOM 1992 N N . HIS A 1 259 ? -79.866 -4.049 117.314 1.00 47.31 259 HIS A N 1
ATOM 1993 C CA . HIS A 1 259 ? -80.211 -5.011 118.374 1.00 47.31 259 HIS A CA 1
ATOM 1994 C C . HIS A 1 259 ? -79.521 -4.742 119.720 1.00 47.31 259 HIS A C 1
ATOM 1996 O O . HIS A 1 259 ? -79.930 -5.302 120.739 1.00 47.31 259 HIS A O 1
ATOM 2002 N N . ALA A 1 260 ? -78.524 -3.859 119.754 1.00 38.25 260 ALA A N 1
ATOM 2003 C CA . ALA A 1 260 ? -77.783 -3.494 120.952 1.00 38.25 260 ALA A CA 1
ATOM 2004 C C . ALA A 1 260 ? -77.836 -1.983 121.222 1.00 38.25 260 ALA A C 1
ATOM 2006 O O . ALA A 1 260 ? -76.814 -1.311 121.139 1.00 38.25 260 ALA A O 1
ATOM 2007 N N . ALA A 1 261 ? -79.004 -1.460 121.613 1.00 43.72 261 ALA A N 1
ATOM 2008 C CA . ALA A 1 261 ? -79.115 -0.378 122.605 1.00 43.72 261 ALA A CA 1
ATOM 2009 C C . ALA A 1 261 ? -80.586 -0.219 123.057 1.00 43.72 261 ALA A C 1
ATOM 2011 O O . ALA A 1 261 ? -81.504 -0.426 122.266 1.00 43.72 261 ALA A O 1
ATOM 2012 N N . PRO A 1 262 ? -80.842 0.189 124.310 1.00 45.53 262 PRO A N 1
ATOM 2013 C CA . PRO A 1 262 ? -80.735 1.618 124.602 1.00 45.53 262 PRO A CA 1
ATOM 2014 C C . PRO A 1 262 ? -79.891 1.846 125.871 1.00 45.53 262 PRO A C 1
ATOM 2016 O O . PRO A 1 262 ? -79.811 0.996 126.745 1.00 45.53 262 PRO A O 1
ATOM 2019 N N . HIS A 1 263 ? -79.133 2.930 126.008 1.00 34.66 263 HIS A N 1
ATOM 2020 C CA . HIS A 1 263 ? -79.671 4.244 126.329 1.00 34.66 263 HIS A CA 1
ATOM 2021 C C . HIS A 1 263 ? -78.604 5.350 126.176 1.00 34.66 263 HIS A C 1
ATOM 2023 O O . HIS A 1 263 ? -77.434 5.155 126.488 1.00 34.66 263 HIS A O 1
ATOM 2029 N N . THR A 1 264 ? -79.098 6.533 125.788 1.00 35.03 264 THR A N 1
ATOM 2030 C CA . THR A 1 264 ? -78.619 7.891 126.120 1.00 35.03 264 THR A CA 1
ATOM 2031 C C . THR A 1 264 ? -77.264 8.350 125.566 1.00 35.03 264 THR A C 1
ATOM 2033 O O . THR A 1 264 ? -76.225 8.097 126.159 1.00 35.03 264 THR A O 1
ATOM 2036 N N . LEU A 1 265 ? -77.278 9.226 124.556 1.00 34.19 265 LEU A N 1
ATOM 2037 C CA . LEU A 1 265 ? -77.229 10.678 124.790 1.00 34.19 265 LEU A CA 1
ATOM 2038 C C . LEU A 1 265 ? -77.426 11.463 123.488 1.00 34.19 265 LEU A C 1
ATOM 2040 O O . LEU A 1 265 ? -77.067 11.037 122.395 1.00 34.19 265 LEU A O 1
ATOM 2044 N N . LYS A 1 266 ? -78.084 12.603 123.662 1.00 33.00 266 LYS A N 1
ATOM 2045 C CA . LYS A 1 266 ? -78.760 13.419 122.667 1.00 33.00 266 LYS A CA 1
ATOM 2046 C C . LYS A 1 266 ? -77.909 14.649 122.328 1.00 33.00 266 LYS A C 1
ATOM 2048 O O . LYS A 1 266 ? -77.488 15.361 123.229 1.00 33.00 266 LYS A O 1
ATOM 2053 N N . GLU A 1 267 ? -77.723 14.831 121.023 1.00 31.64 267 GLU A N 1
ATOM 2054 C CA . GLU A 1 267 ? -77.675 16.072 120.232 1.00 31.64 267 GLU A CA 1
ATOM 2055 C C . GLU A 1 267 ? -76.698 17.206 120.591 1.00 31.64 267 GLU A C 1
ATOM 2057 O O . GLU A 1 267 ? -76.875 17.948 121.549 1.00 31.64 267 GLU A O 1
ATOM 2062 N N . ASN A 1 268 ? -75.791 17.462 119.641 1.00 34.78 268 ASN A N 1
ATOM 2063 C CA . ASN A 1 268 ? -75.568 18.805 119.106 1.00 34.78 268 ASN A CA 1
ATOM 2064 C C . ASN A 1 268 ? -75.619 18.735 117.565 1.00 34.78 268 ASN A C 1
ATOM 2066 O O . ASN A 1 268 ? -74.771 18.105 116.935 1.00 34.78 268 ASN A O 1
ATOM 2070 N N . ALA A 1 269 ? -76.651 19.352 116.983 1.00 36.59 269 ALA A N 1
ATOM 2071 C CA . ALA A 1 269 ? -76.757 19.727 115.567 1.00 36.59 269 ALA A CA 1
ATOM 2072 C C . ALA A 1 269 ? -75.908 20.994 115.325 1.00 36.59 269 ALA A C 1
ATOM 2074 O O . ALA A 1 269 ? -75.678 21.750 116.264 1.00 36.59 269 ALA A O 1
ATOM 2075 N N . ALA A 1 270 ? -75.336 21.281 114.157 1.00 39.44 270 ALA A N 1
ATOM 2076 C CA . ALA A 1 270 ? -75.920 21.632 112.851 1.00 39.44 270 ALA A CA 1
ATOM 2077 C C . ALA A 1 270 ? -74.701 22.033 111.962 1.00 39.44 270 ALA A C 1
ATOM 2079 O O . ALA A 1 270 ? -73.678 22.419 112.522 1.00 39.44 270 ALA A O 1
ATOM 2080 N N . THR A 1 271 ? -74.614 22.004 110.628 1.00 37.06 271 THR A N 1
ATOM 2081 C CA . THR A 1 271 ? -75.534 22.046 109.467 1.00 37.06 271 THR A CA 1
ATOM 2082 C C . THR A 1 271 ? -74.626 21.815 108.233 1.00 37.06 271 THR A C 1
ATOM 2084 O O . THR A 1 271 ? -73.493 22.289 108.249 1.00 37.06 271 THR A O 1
ATOM 2087 N N . ALA A 1 272 ? -74.962 20.922 107.290 1.00 39.19 272 ALA A N 1
ATOM 2088 C CA . ALA A 1 272 ? -75.581 21.211 105.974 1.00 39.19 272 ALA A CA 1
ATOM 2089 C C . ALA A 1 272 ? -74.684 22.081 105.045 1.00 39.19 272 ALA A C 1
ATOM 2091 O O . ALA A 1 272 ? -74.114 23.062 105.493 1.00 39.19 272 ALA A O 1
ATOM 2092 N N . ASP A 1 273 ? -74.492 21.831 103.748 1.00 33.97 273 ASP A N 1
ATOM 2093 C CA . ASP A 1 273 ? -75.376 21.211 102.764 1.00 33.97 273 ASP A CA 1
ATOM 2094 C C . ASP A 1 273 ? -74.644 21.058 101.406 1.00 33.97 273 ASP A C 1
ATOM 2096 O O . ASP A 1 273 ? -73.702 21.802 101.133 1.00 33.97 273 ASP A O 1
ATOM 2100 N N . THR A 1 274 ? -75.201 20.212 100.526 1.00 36.19 274 THR A N 1
ATOM 2101 C CA . THR A 1 274 ? -75.154 20.249 99.039 1.00 36.19 274 THR A CA 1
ATOM 2102 C C . THR A 1 274 ? -73.796 20.135 98.316 1.00 36.19 274 THR A C 1
ATOM 2104 O O . THR A 1 274 ? -72.819 20.782 98.641 1.00 36.19 274 THR A O 1
ATOM 2107 N N . GLY A 1 275 ? -73.623 19.361 97.244 1.00 34.84 275 GLY A N 1
ATOM 2108 C CA . GLY A 1 275 ? -74.592 18.846 96.287 1.00 34.84 275 GLY A CA 1
ATOM 2109 C C . GLY A 1 275 ? -74.151 19.216 94.864 1.00 34.84 275 GLY A C 1
ATOM 2110 O O . GLY A 1 275 ? -73.980 20.384 94.555 1.00 34.84 275 GLY A O 1
ATOM 2111 N N . ALA A 1 276 ? -74.043 18.190 94.018 1.00 32.62 276 ALA A N 1
ATOM 2112 C CA . ALA A 1 276 ? -74.251 18.222 92.570 1.00 32.62 276 ALA A CA 1
ATOM 2113 C C . ALA A 1 276 ? -73.244 18.931 91.627 1.00 32.62 276 ALA A C 1
ATOM 2115 O O . ALA A 1 276 ? -73.071 20.139 91.610 1.00 32.62 276 ALA A O 1
ATOM 2116 N N . SER A 1 277 ? -72.801 18.110 90.665 1.00 36.22 277 SER A N 1
ATOM 2117 C CA . SER A 1 277 ? -72.827 18.384 89.222 1.00 36.22 277 SER A CA 1
ATOM 2118 C C . SER A 1 277 ? -71.798 19.342 88.611 1.00 36.22 277 SER A C 1
ATOM 2120 O O . SER A 1 277 ? -71.940 20.555 88.650 1.00 36.22 277 SER A O 1
ATOM 2122 N N . GLY A 1 278 ? -70.930 18.742 87.791 1.00 34.91 278 GLY A N 1
ATOM 2123 C CA . GLY A 1 278 ? -70.878 19.110 86.377 1.00 34.91 278 GLY A CA 1
ATOM 2124 C C . GLY A 1 278 ? -69.822 20.125 85.938 1.00 34.91 278 GLY A C 1
ATOM 2125 O O . GLY A 1 278 ? -69.685 21.209 86.484 1.00 34.91 278 GLY A O 1
ATOM 2126 N N . SER A 1 279 ? -69.217 19.773 84.801 1.00 37.12 279 SER A N 1
ATOM 2127 C CA . SER A 1 279 ? -68.610 20.656 83.800 1.00 37.12 279 SER A CA 1
ATOM 2128 C C . SER A 1 279 ? -67.160 21.118 83.998 1.00 37.12 279 SER A C 1
ATOM 2130 O O . SER A 1 279 ? -66.827 21.924 84.859 1.00 37.12 279 SER A O 1
ATOM 2132 N N . LEU A 1 280 ? -66.337 20.668 83.041 1.00 48.66 280 LEU A N 1
ATOM 2133 C CA . LEU A 1 280 ? -65.181 21.360 82.449 1.00 48.66 280 LEU A CA 1
ATOM 2134 C C . LEU A 1 280 ? -65.408 22.888 82.363 1.00 48.66 280 LEU A C 1
ATOM 2136 O O . LEU A 1 280 ? -66.549 23.307 82.137 1.00 48.66 280 LEU A O 1
ATOM 2140 N N . PRO A 1 281 ? -64.357 23.727 82.480 1.00 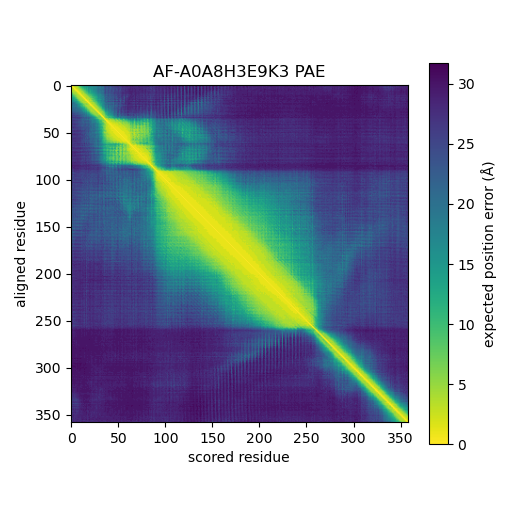51.78 281 PRO A N 1
ATOM 2141 C CA . PRO A 1 281 ? -63.562 24.046 81.287 1.00 51.78 281 PRO A CA 1
ATOM 2142 C C . PRO A 1 281 ? -62.063 24.353 81.520 1.00 51.78 281 PRO A C 1
ATOM 2144 O O . PRO A 1 281 ? -61.621 24.775 82.582 1.00 51.78 281 PRO A O 1
ATOM 2147 N N . GLU A 1 282 ? -61.285 24.120 80.461 1.00 38.56 282 GLU A N 1
ATOM 2148 C CA . GLU A 1 282 ? -60.357 25.073 79.833 1.00 38.56 282 GLU A CA 1
ATOM 2149 C C . GLU A 1 282 ? -59.737 26.187 80.711 1.00 38.56 282 GLU A C 1
ATOM 2151 O O . GLU A 1 282 ? -60.438 27.106 81.134 1.00 38.56 282 GLU A O 1
ATOM 2156 N N . LYS A 1 283 ? -58.395 26.189 80.852 1.00 42.94 283 LYS A N 1
ATOM 2157 C CA . LYS A 1 283 ? -57.513 27.306 80.429 1.00 42.94 283 LYS A CA 1
ATOM 2158 C C . LYS A 1 283 ? -56.018 27.100 80.752 1.00 42.94 283 LYS A C 1
ATOM 2160 O O . LYS A 1 283 ? -55.598 27.009 81.895 1.00 42.94 283 LYS A O 1
ATOM 2165 N N . LEU A 1 284 ? -55.234 27.192 79.673 1.00 39.47 284 LEU A N 1
ATOM 2166 C CA . LEU A 1 284 ? -54.036 28.031 79.506 1.00 39.47 284 LEU A CA 1
ATOM 2167 C C . LEU A 1 284 ? -52.835 27.839 80.453 1.00 39.47 284 LEU A C 1
ATOM 2169 O O . LEU A 1 284 ? -52.636 28.602 81.392 1.00 39.47 284 LEU A O 1
ATOM 2173 N N . ALA A 1 285 ? -51.883 27.010 80.011 1.00 38.62 285 ALA A N 1
ATOM 2174 C CA . ALA A 1 285 ? -50.458 27.277 80.216 1.00 38.62 285 ALA A CA 1
ATOM 2175 C C . ALA A 1 285 ? -49.770 27.509 78.863 1.00 38.62 285 ALA A C 1
ATOM 2177 O O . ALA A 1 285 ? -49.394 26.616 78.109 1.00 38.62 285 ALA A O 1
ATOM 2178 N N . ARG A 1 286 ? -49.654 28.797 78.576 1.00 48.28 286 ARG A N 1
ATOM 2179 C CA . ARG A 1 286 ? -48.950 29.460 77.488 1.00 48.28 286 ARG A CA 1
ATOM 2180 C C . ARG A 1 286 ? -47.448 29.141 77.567 1.00 48.28 286 ARG A C 1
ATOM 2182 O O . ARG A 1 286 ? -46.771 29.686 78.431 1.00 48.28 286 ARG A O 1
ATOM 2189 N N . ARG A 1 287 ? -46.883 28.369 76.631 1.00 44.19 287 ARG A N 1
ATOM 2190 C CA . ARG A 1 287 ? -45.440 28.438 76.312 1.00 44.19 287 ARG A CA 1
ATOM 2191 C C . ARG A 1 287 ? -45.218 28.465 74.805 1.00 44.19 287 ARG A C 1
ATOM 2193 O O . ARG A 1 287 ? -45.175 27.454 74.119 1.00 44.19 287 ARG A O 1
ATOM 2200 N N . ARG A 1 288 ? -45.041 29.696 74.320 1.00 50.12 288 ARG A N 1
ATOM 2201 C CA . ARG A 1 288 ? -44.319 30.029 73.091 1.00 50.12 288 ARG A CA 1
ATOM 2202 C C . ARG A 1 288 ? -42.965 29.319 73.103 1.00 50.12 288 ARG A C 1
ATOM 2204 O O . ARG A 1 288 ? -42.218 29.508 74.061 1.00 50.12 288 ARG A O 1
ATOM 2211 N N . SER A 1 289 ? -42.602 28.617 72.033 1.00 41.91 289 SER A N 1
ATOM 2212 C CA . SER A 1 289 ? -41.198 28.425 71.648 1.00 41.91 289 SER A CA 1
ATOM 2213 C C . SER A 1 289 ? -41.067 28.064 70.167 1.00 41.91 289 SER A C 1
ATOM 2215 O O . SER A 1 289 ? -41.362 26.958 69.749 1.00 41.91 289 SER A O 1
ATOM 2217 N N . ARG A 1 290 ? -40.609 29.079 69.425 1.00 47.56 290 ARG A N 1
ATOM 2218 C CA . ARG A 1 290 ? -39.602 29.044 68.353 1.00 47.56 290 ARG A CA 1
ATOM 2219 C C . ARG A 1 290 ? -39.874 28.157 67.132 1.00 47.56 290 ARG A C 1
ATOM 2221 O O . ARG A 1 290 ? -39.594 26.968 67.113 1.00 47.56 290 ARG A O 1
ATOM 2228 N N . LYS A 1 291 ? -40.237 28.853 66.046 1.00 48.38 291 LYS A N 1
ATOM 2229 C CA . LYS A 1 291 ? -39.757 28.553 64.694 1.00 48.38 291 LYS A CA 1
ATOM 2230 C C . LYS A 1 291 ? -38.236 28.365 64.748 1.00 48.38 291 LYS A C 1
ATOM 2232 O O . LYS A 1 291 ? -37.530 29.299 65.125 1.00 48.38 291 LYS A O 1
ATOM 2237 N N . ILE A 1 292 ? -37.765 27.186 64.368 1.00 46.78 292 ILE A N 1
ATOM 2238 C CA . ILE A 1 292 ? -36.381 26.958 63.964 1.00 46.78 292 ILE A CA 1
ATOM 2239 C C . ILE A 1 292 ? -36.459 26.634 62.478 1.00 46.78 292 ILE A C 1
ATOM 2241 O O . ILE A 1 292 ? -36.753 25.517 62.067 1.00 46.78 292 ILE A O 1
ATOM 2245 N N . SER A 1 293 ? -36.292 27.681 61.680 1.00 45.88 293 SER A N 1
ATOM 2246 C CA . SER A 1 293 ? -35.699 27.580 60.353 1.00 45.88 293 SER A CA 1
ATOM 2247 C C . SER A 1 293 ? -34.309 26.966 60.514 1.00 45.88 293 SER A C 1
ATOM 2249 O O . SER A 1 293 ? -33.638 27.381 61.446 1.00 45.88 293 SER A O 1
ATOM 2251 N N . HIS A 1 294 ? -33.921 26.022 59.652 1.00 41.12 294 HIS A N 1
ATOM 2252 C CA . HIS A 1 294 ? -32.562 25.589 59.249 1.00 41.12 294 HIS A CA 1
ATOM 2253 C C . HIS A 1 294 ? -32.697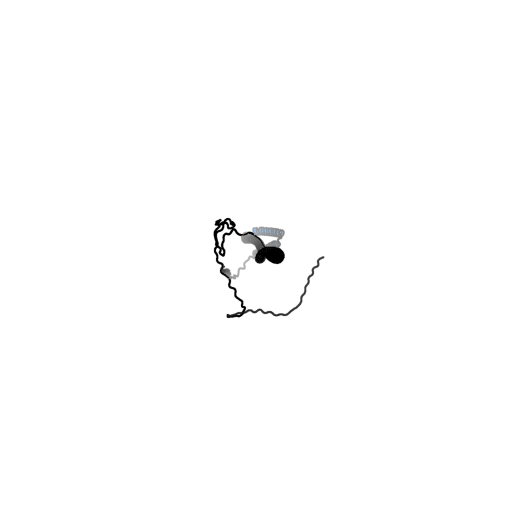 24.146 58.722 1.00 41.12 294 HIS A C 1
ATOM 2255 O O . HIS A 1 294 ? -33.406 23.353 59.322 1.00 41.12 294 HIS A O 1
ATOM 2261 N N . SER A 1 295 ? -32.079 23.669 57.651 1.00 39.44 295 SER A N 1
ATOM 2262 C CA . SER A 1 295 ? -31.267 24.245 56.587 1.00 39.44 295 SER A CA 1
ATOM 2263 C C . SER A 1 295 ? -31.157 23.145 55.525 1.00 39.44 295 SER A C 1
ATOM 2265 O O . SER A 1 295 ? -31.053 21.966 55.857 1.00 39.44 295 SER A O 1
ATOM 2267 N N . ALA A 1 296 ? -31.173 23.537 54.256 1.00 45.41 296 ALA A N 1
ATOM 2268 C CA . ALA A 1 296 ? -30.791 22.684 53.139 1.00 45.41 296 ALA A CA 1
ATOM 2269 C C . ALA A 1 296 ? -29.309 22.268 53.247 1.00 45.41 296 ALA A C 1
ATOM 2271 O O . ALA A 1 296 ? -28.495 23.078 53.706 1.00 45.41 296 ALA A O 1
ATOM 2272 N N . PRO A 1 297 ? -28.909 21.075 52.774 1.00 51.88 297 PRO A N 1
ATOM 2273 C CA . PRO A 1 297 ? -27.510 20.802 52.510 1.00 51.88 297 PRO A CA 1
ATOM 2274 C C . PRO A 1 297 ? -27.097 21.471 51.195 1.00 51.88 297 PRO A C 1
ATOM 2276 O O . PRO A 1 297 ? -27.613 21.183 50.116 1.00 51.88 297 PRO A O 1
ATOM 2279 N N . LYS A 1 298 ? -26.150 22.397 51.331 1.00 41.69 298 LYS A N 1
ATOM 2280 C CA . LYS A 1 298 ? -25.404 23.054 50.262 1.00 41.69 298 LYS A CA 1
ATOM 2281 C C . LYS A 1 298 ? -24.367 22.060 49.731 1.00 41.69 298 LYS A C 1
ATOM 2283 O O . LYS A 1 298 ? -23.361 21.820 50.391 1.00 41.69 298 LYS A O 1
ATOM 2288 N N . VAL A 1 299 ? -24.624 21.484 48.560 1.00 43.38 299 VAL A N 1
ATOM 2289 C CA . VAL A 1 299 ? -23.609 20.802 47.746 1.00 43.38 299 VAL A CA 1
ATOM 2290 C C . VAL A 1 299 ? -23.001 21.851 46.816 1.00 43.38 299 VAL A C 1
ATOM 2292 O O . VAL A 1 299 ? -23.725 22.597 46.158 1.00 43.38 299 VAL A O 1
ATOM 2295 N N . ALA A 1 300 ? -21.674 21.959 46.839 1.00 49.84 300 ALA A N 1
ATOM 2296 C CA . ALA A 1 300 ? -20.899 22.772 45.908 1.00 49.84 300 ALA A CA 1
ATOM 2297 C C . ALA A 1 300 ? -21.075 22.261 44.467 1.00 49.84 300 ALA A C 1
ATOM 2299 O O . ALA A 1 300 ? -21.265 21.063 44.260 1.00 49.84 300 ALA A O 1
ATOM 2300 N N . PRO A 1 301 ? -20.939 23.143 43.470 1.00 53.31 301 PRO A N 1
ATOM 2301 C CA . PRO A 1 301 ? -19.775 22.940 42.613 1.00 53.31 301 PRO A CA 1
ATOM 2302 C C . PRO A 1 301 ? -19.070 24.246 42.243 1.00 53.31 301 PRO A C 1
ATOM 2304 O O . PRO A 1 301 ? -19.673 25.318 42.170 1.00 53.31 301 PRO A O 1
ATOM 2307 N N . GLY A 1 302 ? -17.762 24.111 42.047 1.00 44.41 302 GLY A N 1
ATOM 2308 C CA . GLY A 1 302 ? -16.920 25.119 41.431 1.00 44.41 302 GLY A CA 1
ATOM 2309 C C . GLY A 1 302 ? -17.179 25.249 39.930 1.00 44.41 302 GLY A C 1
ATOM 2310 O O . GLY A 1 302 ? -17.661 24.321 39.290 1.00 44.41 302 GLY A O 1
ATOM 2311 N N . GLU A 1 303 ? -16.876 26.458 39.469 1.00 44.31 303 GLU A N 1
ATOM 2312 C CA . GLU A 1 303 ? -16.169 26.833 38.240 1.00 44.31 303 GLU A CA 1
ATOM 2313 C C . GLU A 1 303 ? -16.542 26.202 36.881 1.00 44.31 303 GLU A C 1
ATOM 2315 O O . GLU A 1 303 ? -16.464 25.001 36.653 1.00 44.31 303 GLU A O 1
ATOM 2320 N N . ASP A 1 304 ? -16.803 27.145 35.967 1.00 42.09 304 ASP A N 1
ATOM 2321 C CA . ASP A 1 304 ? -16.543 27.158 34.526 1.00 42.09 304 ASP A CA 1
ATOM 2322 C C . ASP A 1 304 ? -17.414 26.356 33.550 1.00 42.09 304 ASP A C 1
ATOM 2324 O O . ASP A 1 304 ? -17.566 25.141 33.614 1.00 42.09 304 ASP A O 1
ATOM 2328 N N . GLY A 1 305 ? -17.899 27.076 32.526 1.00 40.88 305 GLY A N 1
ATOM 2329 C CA . GLY A 1 305 ? -18.222 26.474 31.230 1.00 40.88 305 GLY A CA 1
ATOM 2330 C C . GLY A 1 305 ? -19.550 26.881 30.604 1.00 40.88 305 GLY A C 1
ATOM 2331 O O . GLY A 1 305 ? -20.478 26.088 30.498 1.00 40.88 305 GLY A O 1
ATOM 2332 N N . THR A 1 306 ? -19.629 28.116 30.124 1.00 44.34 306 THR A N 1
ATOM 2333 C CA . THR A 1 306 ? -20.584 28.579 29.108 1.00 44.34 306 THR A CA 1
ATOM 2334 C C . THR A 1 306 ? -20.591 27.714 27.831 1.00 44.34 306 THR A C 1
ATOM 2336 O O . THR A 1 306 ? -19.553 27.211 27.417 1.00 44.34 306 THR A O 1
ATOM 2339 N N . VAL A 1 307 ? -21.747 27.739 27.143 1.00 41.47 307 VAL A N 1
ATOM 2340 C CA . VAL A 1 307 ? -22.035 27.414 25.721 1.00 41.47 307 VAL A CA 1
ATOM 2341 C C . VAL A 1 307 ? -22.739 26.072 25.455 1.00 41.47 307 VAL A C 1
ATOM 2343 O O . VAL A 1 307 ? -22.158 25.004 25.588 1.00 41.47 307 VAL A O 1
ATOM 2346 N N . GLY A 1 308 ? -23.969 26.154 24.918 1.00 40.84 308 GLY A N 1
ATOM 2347 C CA . GLY A 1 308 ? -24.500 25.118 24.020 1.00 40.84 308 GLY A CA 1
ATOM 2348 C C . GLY A 1 308 ? -25.978 24.752 24.163 1.00 40.84 308 GLY A C 1
ATOM 2349 O O . GLY A 1 308 ? -26.299 23.622 24.506 1.00 40.84 308 GLY A O 1
ATOM 2350 N N . GLN A 1 309 ? -26.900 25.655 23.815 1.00 44.12 309 GLN A N 1
ATOM 2351 C CA . GLN A 1 309 ? -28.254 25.241 23.428 1.00 44.12 309 GLN A CA 1
ATOM 2352 C C . GLN A 1 309 ? -28.201 24.474 22.094 1.00 44.12 309 GLN A C 1
ATOM 2354 O O . GLN A 1 309 ? -27.839 25.055 21.071 1.00 44.12 309 GLN A O 1
ATOM 2359 N N . LYS A 1 310 ? -28.666 23.219 22.054 1.00 48.84 310 LYS A N 1
ATOM 2360 C CA . LYS A 1 310 ? -29.296 22.665 20.845 1.00 48.84 310 LYS A CA 1
ATOM 2361 C C . LYS A 1 310 ? -30.331 21.596 21.196 1.00 48.84 310 LYS A C 1
ATOM 2363 O O . LYS A 1 310 ? -30.139 20.768 22.075 1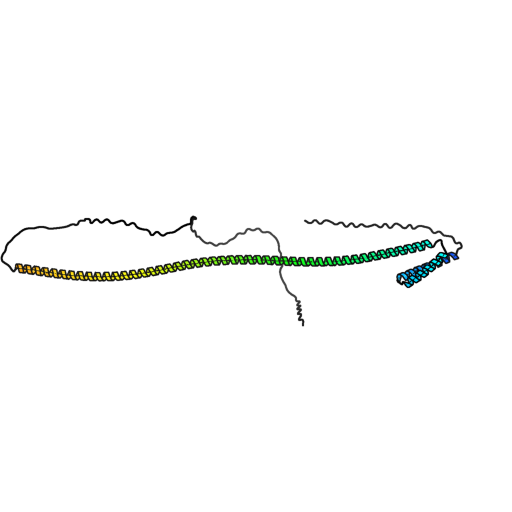.00 48.84 310 LYS A O 1
ATOM 2368 N N . LYS A 1 311 ? -31.467 21.730 20.520 1.00 46.56 311 LYS A N 1
ATOM 2369 C CA . LYS A 1 311 ? -32.755 21.073 20.734 1.00 46.56 311 LYS A CA 1
ATOM 2370 C C . LYS A 1 311 ? -32.685 19.562 20.497 1.00 46.56 311 LYS A C 1
ATOM 2372 O O . LYS A 1 311 ? -32.106 19.126 19.507 1.00 46.56 311 LYS A O 1
ATOM 2377 N N . MET A 1 312 ? -33.355 18.810 21.364 1.00 41.56 312 MET A N 1
ATOM 2378 C CA . MET A 1 312 ? -33.828 17.453 21.101 1.00 41.56 312 MET A CA 1
ATOM 2379 C C . MET A 1 312 ? -35.243 17.561 20.531 1.00 41.56 312 MET A C 1
ATOM 2381 O O . MET A 1 312 ? -36.119 18.089 21.210 1.00 41.56 312 MET A O 1
ATOM 2385 N N . ASP A 1 313 ? -35.456 17.055 19.319 1.00 50.28 313 ASP A N 1
ATOM 2386 C CA . ASP A 1 313 ? -36.782 16.703 18.812 1.00 50.28 313 ASP A CA 1
ATOM 2387 C C . ASP A 1 313 ? -36.802 15.207 18.500 1.00 50.28 313 ASP A C 1
ATOM 2389 O O . ASP A 1 313 ? -35.873 14.646 17.915 1.00 50.28 313 ASP A O 1
ATOM 2393 N N . GLY A 1 314 ? -37.857 14.565 18.990 1.00 44.56 314 GLY A N 1
ATOM 2394 C CA . GLY A 1 314 ? -38.006 13.125 19.069 1.00 44.56 314 GLY A CA 1
ATOM 2395 C C . GLY A 1 314 ? -38.361 12.429 17.754 1.00 44.56 314 GLY A C 1
ATOM 2396 O O . GLY A 1 314 ? -39.093 12.930 16.907 1.00 44.56 314 GLY A O 1
ATOM 2397 N N . SER A 1 315 ? -37.881 11.193 17.674 1.00 50.16 315 SER A N 1
ATOM 2398 C CA . SER A 1 315 ? -38.677 9.978 17.472 1.00 50.16 315 SER A CA 1
ATOM 2399 C C . SER A 1 315 ? -39.860 10.031 16.496 1.00 50.16 315 SER A C 1
ATOM 2401 O O . SER A 1 315 ? -40.973 10.418 16.858 1.00 50.16 315 SER A O 1
ATOM 2403 N N . ARG A 1 316 ? -39.701 9.392 15.327 1.00 44.50 316 ARG A N 1
ATOM 2404 C CA . ARG A 1 316 ? -40.819 8.662 14.706 1.00 44.50 316 ARG A CA 1
ATOM 2405 C C . ARG A 1 316 ? -40.358 7.462 13.878 1.00 44.50 316 ARG A C 1
ATOM 2407 O O . ARG A 1 316 ? -39.853 7.592 12.771 1.00 44.50 316 ARG A O 1
ATOM 2414 N N . SER A 1 317 ? -40.597 6.276 14.426 1.00 48.16 317 SER A N 1
ATOM 2415 C CA . SER A 1 317 ? -40.518 4.979 13.751 1.00 48.16 317 SER A CA 1
ATOM 2416 C C . SER A 1 317 ? -41.694 4.787 12.782 1.00 48.16 317 SER A C 1
ATOM 2418 O O . SER A 1 317 ? -42.818 5.158 13.128 1.00 48.16 317 SER A O 1
ATOM 2420 N N . LYS A 1 318 ? -41.456 4.151 11.621 1.00 49.75 318 LYS A N 1
ATOM 2421 C CA . LYS A 1 318 ? -42.377 3.273 10.848 1.00 49.75 318 LYS A CA 1
ATOM 2422 C C . LYS A 1 318 ? -41.623 2.722 9.614 1.00 49.75 318 LYS A C 1
ATOM 2424 O O . LYS A 1 318 ? -41.090 3.497 8.840 1.00 49.75 318 LYS A O 1
ATOM 2429 N N . LYS A 1 319 ? -41.392 1.401 9.541 1.00 45.88 319 LYS A N 1
ATOM 2430 C CA . LYS A 1 319 ? -42.181 0.393 8.781 1.00 45.88 319 LYS A CA 1
ATOM 2431 C C . LYS A 1 319 ? -41.764 0.350 7.294 1.00 45.88 319 LYS A C 1
ATOM 2433 O O . LYS A 1 319 ? -42.072 1.258 6.545 1.00 45.88 319 LYS A O 1
ATOM 2438 N N . SER A 1 320 ? -40.896 -0.590 6.907 1.00 45.94 320 SER A N 1
ATOM 2439 C CA . SER A 1 320 ? -41.258 -1.875 6.271 1.00 45.94 320 SER A CA 1
ATOM 2440 C C . SER A 1 320 ? -42.096 -1.725 4.993 1.00 45.94 320 SER A C 1
ATOM 2442 O O . SER A 1 320 ? -43.285 -1.422 5.085 1.00 45.94 320 SER A O 1
ATOM 2444 N N . ARG A 1 321 ? -41.481 -2.023 3.835 1.00 47.00 321 ARG A N 1
ATOM 2445 C CA . ARG A 1 321 ? -42.016 -2.900 2.771 1.00 47.00 321 ARG A CA 1
ATOM 2446 C C . ARG A 1 321 ? -40.995 -3.108 1.642 1.00 47.00 321 ARG A C 1
ATOM 2448 O O . ARG A 1 321 ? -40.468 -2.149 1.094 1.00 47.00 321 ARG A O 1
ATOM 2455 N N . HIS A 1 322 ? -40.768 -4.378 1.309 1.00 46.44 322 HIS A N 1
ATOM 2456 C CA . HIS A 1 322 ? -40.250 -4.848 0.023 1.00 46.44 322 HIS A CA 1
ATOM 2457 C C . HIS A 1 322 ? -41.335 -4.762 -1.068 1.00 46.44 322 HIS A C 1
ATOM 2459 O O . HIS A 1 322 ? -42.498 -5.023 -0.761 1.00 46.44 322 HIS A O 1
ATOM 2465 N N . ALA A 1 323 ? -40.917 -4.466 -2.306 1.00 40.03 323 ALA A N 1
ATOM 2466 C CA . ALA A 1 323 ? -41.394 -4.942 -3.628 1.00 40.03 323 ALA A CA 1
ATOM 2467 C C . ALA A 1 323 ? -40.746 -4.011 -4.685 1.00 40.03 323 ALA A C 1
ATOM 2469 O O . ALA A 1 323 ? -40.810 -2.800 -4.514 1.00 40.03 323 ALA A O 1
ATOM 2470 N N . ALA A 1 324 ? -39.885 -4.470 -5.599 1.00 44.09 324 ALA A N 1
ATOM 2471 C CA . ALA A 1 324 ? -40.140 -5.275 -6.805 1.00 44.09 324 ALA A CA 1
ATOM 2472 C C . ALA A 1 324 ? -40.818 -4.485 -7.949 1.00 44.09 324 ALA A C 1
ATOM 2474 O O . ALA A 1 324 ? -41.872 -3.892 -7.740 1.00 44.09 324 ALA A O 1
ATOM 2475 N N . ASN A 1 325 ? -40.213 -4.609 -9.144 1.00 37.28 325 ASN A N 1
ATOM 2476 C CA . ASN A 1 325 ? -40.592 -4.114 -10.485 1.00 37.28 325 ASN A CA 1
ATOM 2477 C C . ASN A 1 325 ? -40.244 -2.631 -10.742 1.00 37.28 325 ASN A C 1
ATOM 2479 O O . ASN A 1 325 ? -40.477 -1.792 -9.886 1.00 37.28 325 ASN A O 1
ATOM 2483 N N . GLY A 1 326 ? -39.646 -2.213 -11.860 1.00 35.59 326 GLY A N 1
ATOM 2484 C CA . GLY A 1 326 ? -39.520 -2.812 -13.191 1.00 35.59 326 GLY A CA 1
ATOM 2485 C C . GLY A 1 326 ? -40.043 -1.795 -14.215 1.00 35.59 326 GLY A C 1
ATOM 2486 O O . GLY A 1 326 ? -41.234 -1.529 -14.183 1.00 35.59 326 GLY A O 1
ATOM 2487 N N . ASP A 1 327 ? -39.152 -1.205 -15.023 1.00 41.78 327 ASP A N 1
ATOM 2488 C CA . ASP A 1 327 ? -39.384 -0.526 -16.326 1.00 41.78 327 ASP A CA 1
ATOM 2489 C C . ASP A 1 327 ? -38.007 0.022 -16.769 1.00 41.78 327 ASP A C 1
ATOM 2491 O O . ASP A 1 327 ? -37.388 0.761 -16.005 1.00 41.78 327 ASP A O 1
ATOM 2495 N N . GLN A 1 328 ? -37.303 -0.407 -17.824 1.00 42.41 328 GLN A N 1
ATOM 2496 C CA . GLN A 1 328 ? -37.623 -0.623 -19.246 1.00 42.41 328 GLN A CA 1
ATOM 2497 C C . GLN A 1 328 ? -38.146 0.612 -19.995 1.00 42.41 328 GLN A C 1
ATOM 2499 O O . GLN A 1 328 ? -39.339 0.828 -20.096 1.00 42.41 328 GLN A O 1
ATOM 2504 N N . THR A 1 329 ? -37.210 1.342 -20.610 1.00 43.19 329 THR A N 1
ATOM 2505 C CA . THR A 1 329 ? -37.293 1.873 -21.987 1.00 43.19 329 THR A CA 1
ATOM 2506 C C . THR A 1 329 ? -35.854 1.854 -22.515 1.00 43.19 329 THR A C 1
ATOM 2508 O O . THR A 1 329 ? -34.986 2.515 -21.947 1.00 43.19 329 THR A O 1
ATOM 2511 N N . GLU A 1 330 ? -35.472 0.857 -23.312 1.00 43.41 330 GLU A N 1
ATOM 2512 C CA . GLU A 1 330 ? -35.470 0.934 -24.782 1.00 43.41 330 GLU A CA 1
ATOM 2513 C C . GLU A 1 330 ? -34.747 2.184 -25.304 1.00 43.41 330 GLU A C 1
ATOM 2515 O O . GLU A 1 330 ? -35.313 3.271 -25.322 1.00 43.41 330 GLU A O 1
ATOM 2520 N N . ASP A 1 331 ? -33.507 2.005 -25.764 1.00 45.62 331 ASP A N 1
ATOM 2521 C CA . ASP A 1 331 ? -33.200 2.389 -27.141 1.00 45.62 331 ASP A CA 1
ATOM 2522 C C . ASP A 1 331 ? -32.097 1.475 -27.694 1.00 45.62 331 ASP A C 1
ATOM 2524 O O . ASP A 1 331 ? -30.943 1.468 -27.254 1.00 45.62 331 ASP A O 1
ATOM 2528 N N . GLU A 1 332 ? -32.516 0.622 -28.621 1.00 44.88 332 GLU A N 1
ATOM 2529 C CA . GLU A 1 332 ? -31.660 -0.169 -29.488 1.00 44.88 332 GLU A CA 1
ATOM 2530 C C . GLU A 1 332 ? -30.961 0.751 -30.496 1.00 44.88 332 GLU A C 1
ATOM 2532 O O . GLU A 1 332 ? -31.594 1.633 -31.072 1.00 44.88 332 GLU A O 1
ATOM 2537 N N . ARG A 1 333 ? -29.698 0.454 -30.828 1.00 43.66 333 ARG A N 1
ATOM 2538 C CA . ARG A 1 333 ? -29.296 0.092 -32.204 1.00 43.66 333 ARG A CA 1
ATOM 2539 C C . ARG A 1 333 ? -27.786 -0.124 -32.318 1.00 43.66 333 ARG A C 1
ATOM 2541 O O . ARG A 1 333 ? -27.004 0.803 -32.170 1.00 43.66 333 ARG A O 1
ATOM 2548 N N . GLU A 1 334 ? -27.457 -1.363 -32.705 1.00 41.84 334 GLU A N 1
ATOM 2549 C CA . GLU A 1 334 ? -26.555 -1.709 -33.821 1.00 41.84 334 GLU A CA 1
ATOM 2550 C C . GLU A 1 334 ? -25.064 -1.297 -33.696 1.00 41.84 334 GLU A C 1
ATOM 2552 O O . GLU A 1 334 ? -24.733 -0.128 -33.617 1.00 41.84 334 GLU A O 1
ATOM 2557 N N . ARG A 1 335 ? -24.047 -2.166 -33.803 1.00 43.16 335 ARG A N 1
ATOM 2558 C CA . ARG A 1 335 ? -23.902 -3.383 -34.619 1.00 43.16 335 ARG A CA 1
ATOM 2559 C C . ARG A 1 335 ? -22.577 -4.106 -34.288 1.00 43.16 335 ARG A C 1
ATOM 2561 O O . ARG A 1 335 ? -21.526 -3.480 -34.294 1.00 43.16 335 ARG A O 1
ATOM 2568 N N . LYS A 1 336 ? -22.686 -5.439 -34.217 1.00 38.09 336 LYS A N 1
ATOM 2569 C CA . LYS A 1 336 ? -21.782 -6.481 -34.755 1.00 38.09 336 LYS A CA 1
ATOM 2570 C C . LYS A 1 336 ? -20.406 -6.740 -34.115 1.00 38.09 336 LYS A C 1
ATOM 2572 O O . LYS A 1 336 ? -19.398 -6.157 -34.496 1.00 38.09 336 LYS A O 1
ATOM 2577 N N . GLU A 1 337 ? -20.388 -7.808 -33.315 1.00 43.06 337 GLU A N 1
ATOM 2578 C CA . GLU A 1 337 ? -19.371 -8.874 -33.378 1.00 43.06 337 GLU A CA 1
ATOM 2579 C C . GLU A 1 337 ? -19.421 -9.623 -34.749 1.00 43.06 337 GLU A C 1
ATOM 2581 O O . GLU A 1 337 ? -20.306 -9.341 -35.571 1.00 43.06 337 GLU A O 1
ATOM 2586 N N . PRO A 1 338 ? -18.501 -10.571 -35.029 1.00 56.41 338 PRO A N 1
ATOM 2587 C CA . PRO A 1 338 ? -18.663 -11.912 -34.456 1.00 56.41 338 PRO A CA 1
ATOM 2588 C C . PRO A 1 338 ? -17.377 -12.500 -33.858 1.00 56.41 338 PRO A C 1
ATOM 2590 O O . PRO A 1 338 ? -16.292 -12.411 -34.433 1.00 56.41 338 PRO A O 1
ATOM 2593 N N . ALA A 1 339 ? -17.545 -13.156 -32.712 1.00 48.28 339 ALA A N 1
ATOM 2594 C CA . ALA A 1 339 ? -16.696 -14.249 -32.275 1.00 48.28 339 ALA A CA 1
ATOM 2595 C C . ALA A 1 339 ? -17.118 -15.534 -33.006 1.00 48.28 339 ALA A C 1
ATOM 2597 O O . ALA A 1 339 ? -18.307 -15.841 -33.054 1.00 48.28 339 ALA A O 1
ATOM 2598 N N . ASP A 1 340 ? -16.147 -16.294 -33.512 1.00 45.34 340 ASP A N 1
ATOM 2599 C CA . ASP A 1 340 ? -16.323 -17.696 -33.892 1.00 45.34 340 ASP A CA 1
ATOM 2600 C C . ASP A 1 340 ? -15.398 -18.558 -33.023 1.00 45.34 340 ASP A C 1
ATOM 2602 O O . ASP A 1 340 ? -14.171 -18.431 -33.038 1.00 45.34 340 ASP A O 1
ATOM 2606 N N . HIS A 1 341 ? -16.017 -19.456 -32.263 1.00 47.91 341 HIS A N 1
ATOM 2607 C CA . HIS A 1 341 ? -15.393 -20.581 -31.581 1.00 47.91 341 HIS A CA 1
ATOM 2608 C C . HIS A 1 341 ? -16.184 -21.835 -31.942 1.00 47.91 341 HIS A C 1
ATOM 2610 O O . HIS A 1 341 ? -17.400 -21.833 -31.772 1.00 47.91 341 HIS A O 1
ATOM 2616 N N . THR A 1 342 ? -15.492 -22.889 -32.391 1.00 41.94 342 THR A N 1
ATOM 2617 C CA . THR A 1 342 ? -15.666 -24.323 -32.032 1.00 41.94 342 THR A CA 1
ATOM 2618 C C . THR A 1 342 ? -14.781 -25.175 -32.966 1.00 41.94 342 THR A C 1
ATOM 2620 O O . THR A 1 342 ? -14.892 -25.077 -34.180 1.00 41.94 342 THR A O 1
ATOM 2623 N N . THR A 1 343 ? -13.642 -25.686 -32.471 1.00 47.94 343 THR A N 1
ATOM 2624 C CA . THR A 1 343 ? -13.375 -27.060 -31.954 1.00 47.94 343 THR A CA 1
ATOM 2625 C C . THR A 1 343 ? -13.215 -28.137 -33.035 1.00 47.94 343 THR A C 1
ATOM 2627 O O . THR A 1 343 ? -14.184 -28.463 -33.705 1.00 47.94 343 THR A O 1
ATOM 2630 N N . ASP A 1 344 ? -11.997 -28.690 -33.182 1.00 41.69 344 ASP A N 1
ATOM 2631 C CA . ASP A 1 344 ? -11.670 -30.106 -32.876 1.00 41.69 344 ASP A CA 1
ATOM 2632 C C . ASP A 1 344 ? -10.247 -30.521 -33.341 1.00 41.69 344 ASP A C 1
ATOM 2634 O O . ASP A 1 344 ? -9.984 -30.656 -34.530 1.00 41.69 344 ASP A O 1
ATOM 2638 N N . ASP A 1 345 ? -9.352 -30.685 -32.351 1.00 45.31 345 ASP A N 1
ATOM 2639 C CA . ASP A 1 345 ? -8.490 -31.851 -32.015 1.00 45.31 345 ASP A CA 1
ATOM 2640 C C . ASP A 1 345 ? -7.558 -32.544 -33.075 1.00 45.31 345 ASP A C 1
ATOM 2642 O O . ASP A 1 345 ? -7.488 -32.147 -34.233 1.00 45.31 345 ASP A O 1
ATOM 2646 N N . PRO A 1 346 ? -6.686 -33.515 -32.703 1.00 59.94 346 PRO A N 1
ATOM 2647 C CA . PRO A 1 346 ? -5.269 -33.279 -32.410 1.00 59.94 346 PRO A CA 1
ATOM 2648 C C . PRO A 1 346 ? -4.311 -34.131 -33.263 1.00 59.94 346 PRO A C 1
ATOM 2650 O O . PRO A 1 346 ? -4.639 -35.227 -33.718 1.00 59.94 346 PRO A O 1
ATOM 2653 N N . SER A 1 347 ? -3.042 -33.726 -33.379 1.00 41.38 347 SER A N 1
ATOM 2654 C CA . SER A 1 347 ? -1.958 -34.651 -33.748 1.00 41.38 347 SER A CA 1
ATOM 2655 C C . SER A 1 347 ? -0.587 -34.181 -33.263 1.00 41.38 347 SER A C 1
ATOM 2657 O O . SER A 1 347 ? -0.007 -33.239 -33.785 1.00 41.38 347 SER A O 1
ATOM 2659 N N . LYS A 1 348 ? -0.091 -34.902 -32.251 1.00 42.00 348 LYS A N 1
ATOM 2660 C CA . LYS A 1 348 ? 1.277 -35.433 -32.112 1.00 42.00 348 LYS A CA 1
ATOM 2661 C C . LYS A 1 348 ? 2.416 -34.682 -32.823 1.00 42.00 348 LYS A C 1
ATOM 2663 O O . LYS A 1 348 ? 2.628 -34.877 -34.012 1.00 42.00 348 LYS A O 1
ATOM 2668 N N . SER A 1 349 ? 3.326 -34.141 -32.018 1.00 45.12 349 SER A N 1
ATOM 2669 C CA . SER A 1 349 ? 4.745 -34.520 -32.096 1.00 45.12 349 SER A CA 1
ATOM 2670 C C . SER A 1 349 ? 5.452 -34.133 -30.801 1.00 45.12 349 SER A C 1
ATOM 2672 O O . SER A 1 349 ? 5.622 -32.962 -30.477 1.00 45.12 349 SER A O 1
ATOM 2674 N N . ALA A 1 350 ? 5.803 -35.166 -30.045 1.00 43.41 350 ALA A N 1
ATOM 2675 C CA . ALA A 1 350 ? 6.687 -35.108 -28.901 1.00 43.41 350 ALA A CA 1
ATOM 2676 C C . ALA A 1 350 ? 8.124 -34.876 -29.373 1.00 43.41 350 ALA A C 1
ATOM 2678 O O . ALA A 1 350 ? 8.564 -35.579 -30.274 1.00 43.41 350 ALA A O 1
ATOM 2679 N N . GLU A 1 351 ? 8.869 -34.001 -28.702 1.00 47.00 351 GLU A N 1
ATOM 2680 C CA . GLU A 1 351 ? 10.331 -34.074 -28.673 1.00 47.00 351 GLU A CA 1
ATOM 2681 C C . GLU A 1 351 ? 10.833 -33.623 -27.296 1.00 47.00 351 GLU A C 1
ATOM 2683 O O . GLU A 1 351 ? 10.881 -32.447 -26.943 1.00 47.00 351 GLU A O 1
ATOM 2688 N N . HIS A 1 352 ? 11.151 -34.624 -26.474 1.00 44.72 352 HIS A N 1
ATOM 2689 C CA . HIS A 1 352 ? 11.899 -34.481 -25.236 1.00 44.72 352 HIS A CA 1
ATOM 2690 C C . HIS A 1 352 ? 13.393 -34.552 -25.557 1.00 44.72 352 HIS A C 1
ATOM 2692 O O . HIS A 1 352 ? 13.895 -35.627 -25.874 1.00 44.72 352 HIS A O 1
ATOM 2698 N N . SER A 1 353 ? 14.121 -33.458 -25.347 1.00 48.78 353 SER A N 1
ATOM 2699 C CA . SER A 1 353 ? 15.584 -33.484 -25.268 1.00 48.78 353 SER A CA 1
ATOM 2700 C C . SER A 1 353 ? 16.016 -33.339 -23.811 1.00 48.78 353 SER A C 1
ATOM 2702 O O . SER A 1 353 ? 16.085 -32.244 -23.258 1.00 48.78 353 SER A O 1
ATOM 2704 N N . LYS A 1 354 ? 16.284 -34.482 -23.167 1.00 50.94 354 LYS A N 1
ATOM 2705 C CA . LYS A 1 354 ? 17.061 -34.574 -21.923 1.00 50.94 354 LYS A CA 1
ATOM 2706 C C . LYS A 1 354 ? 18.544 -34.544 -22.288 1.00 50.94 354 LYS A C 1
ATOM 2708 O O . LYS A 1 354 ? 19.043 -35.520 -22.837 1.00 50.94 354 LYS A O 1
ATOM 2713 N N . SER A 1 355 ? 19.265 -33.494 -21.905 1.00 56.00 355 SER A N 1
ATOM 2714 C CA . SER A 1 355 ? 20.727 -33.539 -21.805 1.00 56.00 355 SER A CA 1
ATOM 2715 C C . SER A 1 355 ? 21.128 -33.838 -20.359 1.00 56.00 355 SER A C 1
ATOM 2717 O O . SER A 1 355 ? 21.001 -32.991 -19.475 1.00 56.00 355 SER A O 1
ATOM 2719 N N . LYS A 1 356 ? 21.607 -35.060 -20.118 1.00 54.53 356 LYS A N 1
ATOM 2720 C CA . LYS A 1 356 ? 22.466 -35.403 -18.978 1.00 54.53 356 LYS A CA 1
ATOM 2721 C C . LYS A 1 356 ? 23.907 -35.278 -19.475 1.00 54.53 356 LYS A C 1
ATOM 2723 O O . LYS A 1 356 ? 24.280 -35.999 -20.395 1.00 54.53 356 LYS A O 1
ATOM 2728 N N . GLY A 1 357 ? 24.667 -34.349 -18.903 1.00 53.31 357 GLY A N 1
ATOM 2729 C CA . GLY A 1 357 ? 26.113 -34.222 -19.093 1.00 53.31 357 GLY A CA 1
ATOM 2730 C C . GLY A 1 357 ? 26.848 -34.802 -17.888 1.00 53.31 357 GLY A C 1
ATOM 2731 O O . GLY A 1 357 ? 26.379 -34.633 -16.763 1.00 53.31 357 GLY A O 1
ATOM 2732 N N . HIS A 1 358 ? 27.916 -35.535 -18.194 1.00 47.25 358 HIS A N 1
ATOM 2733 C CA . HIS A 1 358 ? 28.803 -36.302 -17.320 1.00 47.25 358 HIS A CA 1
ATOM 2734 C C . HIS A 1 358 ? 29.555 -35.487 -16.270 1.00 47.25 358 HIS A C 1
ATOM 2736 O O . HIS A 1 358 ? 29.875 -34.313 -16.559 1.00 47.25 358 HIS A O 1
#

Sequence (358 aa):
MIASDRGGSGSARLHVDLGAVPSEVASSDGSETVNGDAEDEARSLAREAERLATAVANAVFEQNEEKIKSTSETGQQWIKTQSQVQRTARFPVLRALSQLAVGNMQNYHACQQLEHKLIDSRANVAQLMERLQTLADVDQRDRQNFEKIRTLEQERDDLRMTLGTMERSLRTTTSALADATASLAESDTALAATKAELEARESARIKLDALKAELEALKAELETTQTARDEYKLSLSKAKKELSSVKHELKQVRADQDHAAPHTLKENAATADTGASGSLPEKLARRRSRKISHSAPKVAPGEDGTVGQKKMDGSRSKKSRHAANGDQTEDERERKEPADHTTDDPSKSAEHSKSKGH

Mean predicted aligned error: 21.84 Å

Foldseek 3Di:
DDDDDDDDDDDDDDDDDPDDDDDDDDDDDDDDDDDVPPVVVVVVVVVVVVVLVVQCVVCVVVVPPVSNVVSVVVVVVVCVVVCVVDPDPPVVVVVVVVVVVVVVVVVVVVVVVVVVVVVVVVVVVVVVVVVVVVVVVVVVVVVVVVVVVVVVVVVVVVVVVVVVVVVVVVVVVVVVVVVVVVVVVVVVVVVVVVVVVVVVVVVVVVVVVVVVVVVVVVVVVVVVVVVVVVVVVVVVVVVVVVVVVVVVVVVVVVVVVVVDDDDDDDDDDDDDDDDDDDDDDDDDDDDDDDDDDDDDDDDDDDDDDDDDDDDDDDDDDDDDDDDDDDDDDDDDDDDDDDDDDDDDDDDDDDDDDDDDDD

pLDDT: mean 70.61, std 23.91, range [31.64, 98.75]